Protein AF-A0A957S4N3-F1 (afdb_monomer)

pLDDT: mean 75.0, std 26.58, range [33.31, 98.88]

Nearest PDB structures (foldseek):
  7qxs-assembly1_P  TM=6.307E-01  e=3.947E-03  Homo sapiens
  1j6q-assembly1_A  TM=6.766E-01  e=2.873E-02  Shewanella putrefaciens
  2pqa-assembly2_C  TM=6.926E-01  e=3.881E-02  Homo sapiens
  8b2q-assembly1_I  TM=4.709E-01  e=1.197E+00  Tannerella forsythia

Foldseek 3Di:
DDDDDPPPPPDPPPPDPPDDDDDDDDDDDDDDDDDDDDDDDDDDDDDDDDDDDDDDDDDDDDDDDDDDDDDDDDDDDDDPPPPPLVVQQVVQLVVLVVCQVVQDWFDKGKHKFFFQFFDDWDPPDQTWGWTWTQGPVRQIEIETERCVQKPDDPDDGGFMKIKIATWHYDPNSTYGYQQADDPVPPDDHMWMDGPNDIID

Sequence (200 aa):
MPITPMVRHRSCATICLLCLILLAVGCAPRSSSDAPIATALVTPAPGATATARRITLFDTTPTTVAPTTQPVATATGPNVVGQGEGNDAAVGDAEIRAAFATERSGFMVVVEGVVARRLADDNDGSRHQRFILALPSGHTVLVSHNIDLAPYVPLSEGDVVRLRGQYEWNEQGGVLHWTHHDPQGYHEEGWIEWEGARFE

Solvent-accessible surface area (backbone atoms only — not comparable to full-atom values): 13018 Å² total; per-residue (Å²): 138,88,86,79,83,82,80,78,79,76,73,86,87,74,83,86,84,82,89,78,89,89,88,87,88,83,90,83,85,88,84,88,79,91,81,90,83,78,89,77,84,80,78,84,84,88,86,81,90,76,78,85,74,85,76,79,84,77,86,75,82,87,80,87,76,80,89,77,90,74,85,84,72,91,77,92,76,86,84,76,69,78,63,59,58,62,49,45,21,55,52,25,48,55,46,50,57,52,24,60,78,66,70,44,57,83,44,77,41,36,36,47,28,31,27,71,37,78,50,77,61,46,72,77,78,80,30,23,46,32,32,34,34,34,31,90,88,69,52,42,30,38,37,44,34,48,48,80,68,15,66,81,75,94,77,55,71,70,39,65,38,36,36,29,22,32,38,38,58,52,99,82,54,21,37,36,30,56,32,23,54,46,97,82,64,86,57,83,66,16,26,37,35,46,95,92,43,78,34,58

Radius of gyration: 27.22 Å; Cα contacts (8 Å, |Δi|>4): 275; chains: 1; bounding box: 89×56×67 Å

Secondary structure (DSSP, 8-state):
-----------STTSSS-SS----------------------PPPP----------------------------------HHHHHHHHHHHHHHHHHHHHHTT---EEEEEEEEEEEE-PPB-SSS-EEEEEEEPTTS-EEEEEEETTTSPPP---TT-EEEEEEEEE--TTS-EEE--S--TT-SS---EEEETTEEE-

Mean predicted aligned error: 17.09 Å

Structure (mmCIF, N/CA/C/O backbone):
data_AF-A0A957S4N3-F1
#
_entry.id   AF-A0A957S4N3-F1
#
loop_
_atom_site.group_PDB
_atom_site.id
_atom_site.type_symbol
_atom_site.label_atom_id
_atom_site.label_alt_id
_atom_site.label_comp_id
_atom_site.label_asym_id
_atom_site.label_entity_id
_atom_site.label_seq_id
_atom_site.pdbx_PDB_ins_code
_atom_site.Cartn_x
_atom_site.Cartn_y
_atom_sit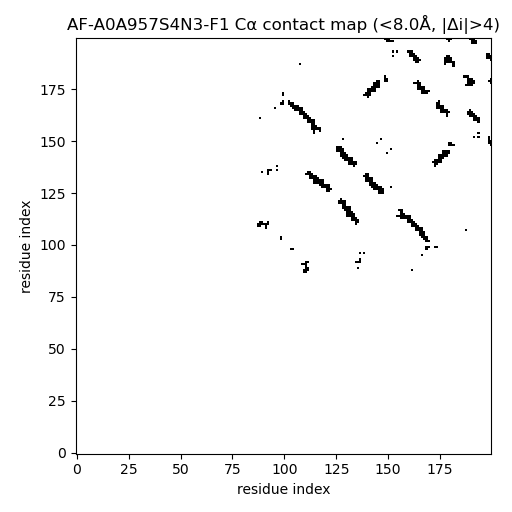e.Cartn_z
_atom_site.occupancy
_atom_site.B_iso_or_equiv
_atom_site.auth_seq_id
_atom_site.auth_comp_id
_atom_site.auth_asym_id
_atom_site.auth_atom_id
_atom_site.pdbx_PDB_model_num
ATOM 1 N N . MET A 1 1 ? 49.836 20.704 -17.737 1.00 48.19 1 MET A N 1
ATOM 2 C CA . MET A 1 1 ? 48.425 21.110 -17.934 1.00 48.19 1 MET A CA 1
ATOM 3 C C . MET A 1 1 ? 47.874 20.234 -19.050 1.00 48.19 1 MET A C 1
ATOM 5 O O . MET A 1 1 ? 48.568 20.129 -20.054 1.00 48.19 1 MET A O 1
ATOM 9 N N . PRO A 1 2 ? 46.776 19.494 -18.826 1.00 49.91 2 PRO A N 1
ATOM 10 C CA . PRO A 1 2 ? 45.448 20.101 -18.773 1.00 49.91 2 PRO A CA 1
ATOM 11 C C . PRO A 1 2 ? 44.621 19.699 -17.541 1.00 49.91 2 PRO A C 1
ATOM 13 O O . PRO A 1 2 ? 44.820 18.657 -16.927 1.00 49.91 2 PRO A O 1
ATOM 16 N N . ILE A 1 3 ? 43.712 20.601 -17.193 1.00 46.12 3 ILE A N 1
ATOM 17 C CA . ILE A 1 3 ? 42.712 20.526 -16.128 1.00 46.12 3 ILE A CA 1
ATOM 18 C C . ILE A 1 3 ? 41.414 20.010 -16.747 1.00 46.12 3 ILE A C 1
ATOM 20 O O . ILE A 1 3 ? 40.819 20.682 -17.587 1.00 46.12 3 ILE A O 1
ATOM 24 N N . THR A 1 4 ? 40.988 18.814 -16.352 1.00 51.62 4 THR A N 1
ATOM 25 C CA . THR A 1 4 ? 39.683 18.254 -16.723 1.00 51.62 4 THR A CA 1
ATOM 26 C C . THR A 1 4 ? 38.595 18.922 -15.874 1.00 51.62 4 THR A C 1
ATOM 28 O O . THR A 1 4 ? 38.755 18.992 -14.652 1.00 51.62 4 THR A O 1
ATOM 31 N N . PRO A 1 5 ? 37.490 19.424 -16.453 1.00 48.12 5 PRO A N 1
ATOM 32 C CA . PRO A 1 5 ? 36.425 20.025 -15.663 1.00 48.12 5 PRO A CA 1
ATOM 33 C C . PRO A 1 5 ? 35.629 18.942 -14.924 1.00 48.12 5 PRO A C 1
ATOM 35 O O . PRO A 1 5 ? 35.058 18.038 -15.531 1.00 48.12 5 PRO A O 1
ATOM 38 N N . MET A 1 6 ? 35.565 19.061 -13.596 1.00 40.88 6 MET A N 1
ATOM 39 C CA . MET A 1 6 ? 34.586 18.361 -12.767 1.00 40.88 6 MET A CA 1
ATOM 40 C C . MET A 1 6 ? 33.177 18.818 -13.160 1.00 40.88 6 MET A C 1
ATOM 42 O O . MET A 1 6 ? 32.769 19.944 -12.862 1.00 40.88 6 MET A O 1
ATOM 46 N N . VAL A 1 7 ? 32.409 17.927 -13.783 1.00 43.81 7 VAL A N 1
ATOM 47 C CA . VAL A 1 7 ? 30.957 18.073 -13.900 1.00 43.81 7 VAL A CA 1
ATOM 48 C C . VAL A 1 7 ? 30.366 17.835 -12.514 1.00 43.81 7 VAL A C 1
ATOM 50 O O . VAL A 1 7 ? 30.206 16.699 -12.071 1.00 43.81 7 VAL A O 1
ATOM 53 N N . ARG A 1 8 ? 30.061 18.926 -11.806 1.00 45.84 8 ARG A N 1
ATOM 54 C CA . ARG A 1 8 ? 29.256 18.890 -10.582 1.00 45.84 8 ARG A CA 1
ATOM 55 C C . ARG A 1 8 ? 27.867 18.365 -10.940 1.00 45.84 8 ARG A C 1
ATOM 57 O O . ARG A 1 8 ? 27.047 19.114 -11.466 1.00 45.84 8 ARG A O 1
ATOM 64 N N . HIS A 1 9 ? 27.615 17.090 -10.657 1.00 41.69 9 HIS A N 1
ATOM 65 C CA . HIS A 1 9 ? 26.263 16.551 -10.635 1.00 41.69 9 HIS A CA 1
ATOM 66 C C . HIS A 1 9 ? 25.527 17.234 -9.486 1.00 41.69 9 HIS A C 1
ATOM 68 O O . HIS A 1 9 ? 25.863 17.074 -8.313 1.00 41.69 9 HIS A O 1
ATOM 74 N N . ARG A 1 10 ? 24.589 18.103 -9.856 1.00 43.12 10 ARG A N 1
ATOM 75 C CA . ARG A 1 10 ? 23.660 18.726 -8.925 1.00 43.12 10 ARG A CA 1
ATOM 76 C C . ARG A 1 10 ? 22.723 17.628 -8.424 1.00 43.12 10 ARG A C 1
ATOM 78 O O . ARG A 1 10 ? 22.036 17.012 -9.224 1.00 43.12 10 ARG A O 1
ATOM 85 N N . SER A 1 11 ? 22.786 17.392 -7.118 1.00 39.25 11 SER A N 1
ATOM 86 C CA . SER A 1 11 ? 21.749 16.879 -6.220 1.00 39.25 11 SER A CA 1
ATOM 87 C C . SER A 1 11 ? 20.585 16.111 -6.864 1.00 39.25 11 SER A C 1
ATOM 89 O O . SER A 1 11 ? 19.658 16.717 -7.386 1.00 39.25 11 SER A O 1
ATOM 91 N N . CYS A 1 12 ? 20.568 14.785 -6.698 1.00 39.25 12 CYS A N 1
ATOM 92 C CA . CYS A 1 12 ? 19.425 13.912 -7.017 1.00 39.25 12 CYS A CA 1
ATOM 93 C C . CYS A 1 12 ? 18.279 13.991 -5.978 1.00 39.25 12 CYS A C 1
ATOM 95 O O . CYS A 1 12 ? 17.348 13.198 -6.003 1.00 39.25 12 CYS A O 1
ATOM 97 N N . ALA A 1 13 ? 18.322 14.953 -5.053 1.00 38.62 13 ALA A N 1
ATOM 98 C CA . ALA A 1 13 ? 17.379 15.082 -3.939 1.00 38.62 13 ALA A CA 1
ATOM 99 C C . ALA A 1 13 ? 16.128 15.920 -4.287 1.00 38.62 13 ALA A C 1
ATOM 101 O O . ALA A 1 13 ? 15.648 16.694 -3.464 1.00 38.62 13 ALA A O 1
ATOM 102 N N . THR A 1 14 ? 15.624 15.856 -5.524 1.00 39.09 14 THR A N 1
ATOM 103 C CA . THR A 1 14 ? 14.435 16.645 -5.933 1.00 39.09 14 THR A CA 1
ATOM 104 C C . THR A 1 14 ? 13.456 15.872 -6.824 1.00 39.09 14 THR A C 1
ATOM 106 O O . THR A 1 14 ? 12.514 16.449 -7.351 1.00 39.09 14 THR A O 1
ATOM 109 N N . ILE A 1 15 ? 13.610 14.553 -6.957 1.00 43.28 15 ILE A N 1
ATOM 110 C CA . ILE A 1 15 ? 12.682 13.704 -7.718 1.00 43.28 15 ILE A CA 1
ATOM 111 C C . ILE A 1 15 ? 11.977 12.761 -6.738 1.00 43.28 15 ILE A C 1
ATOM 113 O O . ILE A 1 15 ? 12.313 11.591 -6.684 1.00 43.28 15 ILE A O 1
ATOM 117 N N . CYS A 1 16 ? 11.085 13.291 -5.892 1.00 42.69 16 CYS A N 1
ATOM 118 C CA . CYS A 1 16 ? 9.983 12.512 -5.284 1.00 42.69 16 CYS A CA 1
ATOM 119 C C . CYS A 1 16 ? 8.994 13.342 -4.436 1.00 42.69 16 CYS A C 1
ATOM 121 O O . CYS A 1 16 ? 8.269 12.788 -3.620 1.00 42.69 16 CYS A O 1
ATOM 123 N N . LEU A 1 17 ? 8.945 14.674 -4.584 1.00 36.78 17 LEU A N 1
ATOM 124 C CA . LEU A 1 17 ? 8.029 15.514 -3.793 1.00 36.78 17 LEU A CA 1
ATOM 125 C C . LEU A 1 17 ? 7.292 16.564 -4.638 1.00 36.78 17 LEU A C 1
ATOM 127 O O . LEU A 1 17 ? 7.075 17.691 -4.205 1.00 36.78 17 LEU A O 1
ATOM 131 N N . LEU A 1 18 ? 6.925 16.213 -5.871 1.00 38.97 18 LEU A N 1
ATOM 132 C CA . LEU A 1 18 ? 6.138 17.085 -6.748 1.00 38.97 18 LEU A CA 1
ATOM 133 C C . LEU A 1 18 ? 5.045 16.292 -7.471 1.00 38.97 18 LEU A C 1
ATOM 135 O O . LEU A 1 18 ? 5.055 16.131 -8.685 1.00 38.97 18 LEU A O 1
ATOM 139 N N . CYS A 1 19 ? 4.082 15.806 -6.688 1.00 36.22 19 CYS A N 1
ATOM 140 C CA . CYS A 1 19 ? 2.716 15.573 -7.165 1.00 36.22 19 CYS A CA 1
ATOM 141 C C . CYS A 1 19 ? 1.674 15.705 -6.038 1.00 36.22 19 CYS A C 1
ATOM 143 O O . CYS A 1 19 ? 0.709 14.955 -5.956 1.00 36.22 19 CYS A O 1
ATOM 145 N N . LEU A 1 20 ? 1.854 16.698 -5.166 1.00 44.91 20 LEU A N 1
ATOM 146 C CA . LEU A 1 20 ? 0.756 17.271 -4.393 1.00 44.91 20 LEU A CA 1
ATOM 147 C C . LEU A 1 20 ? 0.671 18.759 -4.745 1.00 44.91 20 LEU A C 1
ATOM 149 O O . LEU A 1 20 ? 1.693 19.439 -4.770 1.00 44.91 20 LEU A O 1
ATOM 153 N N . ILE A 1 21 ? -0.560 19.243 -4.952 1.00 42.66 21 ILE A N 1
ATOM 154 C CA . ILE A 1 21 ? -0.987 20.623 -5.260 1.00 42.66 21 ILE A CA 1
ATOM 155 C C . ILE A 1 21 ? -1.156 20.918 -6.765 1.00 42.66 21 ILE A C 1
ATOM 157 O O . ILE A 1 21 ? -0.236 21.396 -7.416 1.00 42.66 21 ILE A O 1
ATOM 161 N N . LEU A 1 22 ? -2.384 20.737 -7.282 1.00 33.69 22 LEU A N 1
ATOM 162 C CA . LEU A 1 22 ? -3.118 21.783 -8.022 1.00 33.69 22 LEU A CA 1
ATOM 163 C C . LEU A 1 22 ? -4.587 21.370 -8.275 1.00 33.69 22 LEU A C 1
ATOM 165 O O . LEU A 1 22 ? -4.920 20.856 -9.334 1.00 33.69 22 LEU A O 1
ATOM 169 N N . LEU A 1 23 ? -5.496 21.648 -7.336 1.00 36.41 23 LEU A N 1
ATOM 170 C CA . LEU A 1 23 ? -6.923 21.826 -7.649 1.00 36.41 23 LEU A CA 1
ATOM 171 C C . LEU A 1 23 ? -7.537 22.868 -6.706 1.00 36.41 23 LEU A C 1
ATOM 173 O O . LEU A 1 23 ? -8.117 22.537 -5.680 1.00 36.41 23 LEU A O 1
ATOM 177 N N . ALA A 1 24 ? -7.426 24.142 -7.079 1.00 39.12 24 ALA A N 1
ATOM 178 C CA . ALA A 1 24 ? -8.385 25.172 -6.690 1.00 39.12 24 ALA A CA 1
ATOM 179 C C . ALA A 1 24 ? -8.258 26.376 -7.632 1.00 39.12 24 ALA A C 1
ATOM 181 O O . ALA A 1 24 ? -7.221 27.030 -7.663 1.00 39.12 24 ALA A O 1
ATOM 182 N N . VAL A 1 25 ? -9.318 26.647 -8.399 1.00 37.31 25 VAL A N 1
ATOM 183 C CA . VAL A 1 25 ? -10.019 27.943 -8.541 1.00 37.31 25 VAL A CA 1
ATOM 184 C C . VAL A 1 25 ? -10.899 27.855 -9.792 1.00 37.31 25 VAL A C 1
ATOM 186 O O . VAL A 1 25 ? -10.419 27.758 -10.916 1.00 37.31 25 VAL A O 1
ATOM 189 N N . GLY A 1 26 ? -12.212 27.913 -9.577 1.00 35.03 26 GLY A N 1
ATOM 190 C CA . GLY A 1 26 ? -13.222 27.940 -10.630 1.00 35.03 26 GLY A CA 1
ATOM 191 C C . 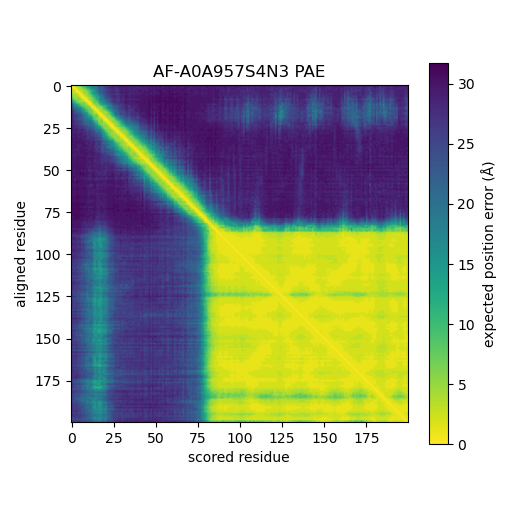GLY A 1 26 ? -14.611 28.171 -10.044 1.00 35.03 26 GLY A C 1
ATOM 192 O O . GLY A 1 26 ? -15.445 27.277 -10.041 1.00 35.03 26 GLY A O 1
ATOM 193 N N . CYS A 1 27 ? -14.823 29.359 -9.480 1.00 33.31 27 CYS A N 1
ATOM 194 C CA . CYS A 1 27 ? -16.106 29.838 -8.962 1.00 33.31 27 CYS A CA 1
ATOM 195 C C . CYS A 1 27 ? -17.070 30.181 -10.115 1.00 33.31 27 CYS A C 1
ATOM 197 O O . CYS A 1 27 ? -16.692 30.982 -10.967 1.00 33.31 27 CYS A O 1
ATOM 199 N N . ALA A 1 28 ? -18.316 29.684 -10.092 1.00 38.06 28 ALA A N 1
ATOM 200 C CA . ALA A 1 28 ? -19.503 30.347 -10.668 1.00 38.06 28 ALA A CA 1
ATOM 201 C C . ALA A 1 28 ? -20.828 29.680 -10.196 1.00 38.06 28 ALA A C 1
ATOM 203 O O . ALA A 1 28 ? -20.798 28.523 -9.783 1.00 38.06 28 ALA A O 1
ATOM 204 N N . PRO A 1 29 ? -21.981 30.394 -10.194 1.00 48.16 29 PRO A N 1
ATOM 205 C CA . PRO A 1 29 ? -23.003 30.248 -9.148 1.00 48.16 29 PRO A CA 1
ATOM 206 C C . PRO A 1 29 ? -24.375 29.664 -9.565 1.00 48.16 29 PRO A C 1
ATOM 208 O O . PRO A 1 29 ? -24.760 29.705 -10.725 1.00 48.16 29 PRO A O 1
ATOM 211 N N . ARG A 1 30 ? -25.128 29.266 -8.518 1.00 42.53 30 ARG A N 1
ATOM 212 C CA . ARG A 1 30 ? -26.600 29.146 -8.333 1.00 42.53 30 ARG A CA 1
ATOM 213 C C . ARG A 1 30 ? -27.446 28.378 -9.366 1.00 42.53 30 ARG A C 1
ATOM 215 O O . ARG A 1 30 ? -27.674 28.845 -10.472 1.00 42.53 30 ARG A O 1
ATOM 222 N N . SER A 1 31 ? -28.175 27.376 -8.864 1.00 39.78 31 SER A N 1
ATOM 223 C CA . SER A 1 31 ? -29.603 27.224 -9.175 1.00 39.78 31 SER A CA 1
ATOM 224 C C . SER A 1 31 ? -30.368 26.711 -7.953 1.00 39.78 31 SER A C 1
ATOM 226 O O . SER A 1 31 ? -29.992 25.729 -7.320 1.00 39.78 31 SER A O 1
ATOM 228 N N . SER A 1 32 ? -31.402 27.463 -7.602 1.00 46.78 32 SER A N 1
ATOM 229 C CA . SER A 1 32 ? -32.382 27.260 -6.542 1.00 46.78 32 SER A CA 1
ATOM 230 C C . SER A 1 32 ? -33.368 26.148 -6.884 1.00 46.78 32 SER A C 1
ATOM 232 O O . SER A 1 32 ? -33.889 26.125 -7.997 1.00 46.78 32 SER A O 1
ATOM 234 N N . SER A 1 33 ? -33.724 25.319 -5.905 1.00 51.56 33 SER A N 1
ATOM 235 C CA . SER A 1 33 ? -35.048 24.694 -5.821 1.00 51.56 33 SER A CA 1
ATOM 236 C C . SER A 1 33 ? -35.334 24.313 -4.371 1.00 51.56 33 SER A C 1
ATOM 238 O O . SER A 1 33 ? -34.687 23.439 -3.800 1.00 51.56 33 SER A O 1
ATOM 240 N N . ASP A 1 34 ? -36.288 25.036 -3.794 1.00 41.81 34 ASP A N 1
ATOM 241 C CA . ASP A 1 34 ? -36.983 24.724 -2.553 1.00 41.81 34 ASP A CA 1
ATOM 242 C C . ASP A 1 34 ? -37.686 23.361 -2.629 1.00 41.81 34 ASP A C 1
ATOM 244 O O . ASP A 1 34 ? -38.370 23.078 -3.612 1.00 41.81 34 ASP A O 1
ATOM 248 N N . ALA A 1 35 ? -37.598 22.569 -1.557 1.00 45.88 35 ALA A N 1
ATOM 249 C CA . ALA A 1 35 ? -38.764 22.013 -0.856 1.00 45.88 35 ALA A CA 1
ATOM 250 C C . ALA A 1 35 ? -38.321 21.229 0.402 1.00 45.88 35 ALA A C 1
ATOM 252 O O . ALA A 1 35 ? -37.405 20.407 0.323 1.00 45.88 35 ALA A O 1
ATOM 253 N N . PRO A 1 36 ? -38.966 21.443 1.564 1.00 46.22 36 PRO A N 1
ATOM 254 C CA . PRO A 1 36 ? -38.633 20.763 2.812 1.00 46.22 36 PRO A CA 1
ATOM 255 C C . PRO A 1 36 ? -39.319 19.394 2.899 1.00 46.22 36 PRO A C 1
ATOM 257 O O . PRO A 1 36 ? -40.524 19.284 2.672 1.00 46.22 36 PRO A O 1
ATOM 260 N N . ILE A 1 37 ? -38.582 18.357 3.304 1.00 46.91 37 ILE A N 1
ATOM 261 C CA . ILE A 1 37 ? -39.165 17.050 3.630 1.00 46.91 37 ILE A CA 1
ATOM 262 C C . ILE A 1 37 ? -38.924 16.750 5.112 1.00 46.91 37 ILE A C 1
ATOM 264 O O . ILE A 1 37 ? -37.826 16.412 5.537 1.00 46.91 37 ILE A O 1
ATOM 268 N N . ALA A 1 38 ? -40.002 16.956 5.867 1.00 43.62 38 ALA A N 1
ATOM 269 C CA . ALA A 1 38 ? -40.432 16.277 7.086 1.00 43.62 38 ALA A CA 1
ATOM 270 C C . ALA A 1 38 ? -39.364 15.712 8.046 1.00 43.62 38 ALA A C 1
ATOM 272 O O . ALA A 1 38 ? -38.872 14.594 7.906 1.00 43.62 38 ALA A O 1
ATOM 273 N N . THR A 1 39 ? -39.180 16.440 9.148 1.00 42.22 39 THR A N 1
ATOM 274 C CA . THR A 1 39 ? -38.755 15.921 10.451 1.00 42.22 39 THR A CA 1
ATOM 275 C C . THR A 1 39 ? -39.713 14.821 10.918 1.00 42.22 39 THR A C 1
ATOM 277 O O . THR A 1 39 ? -40.819 15.107 11.377 1.00 42.22 39 THR A O 1
ATOM 280 N N . ALA A 1 40 ? -39.292 13.560 10.834 1.00 44.94 40 ALA A N 1
ATOM 281 C CA . ALA A 1 40 ? -39.948 12.458 11.527 1.00 44.94 40 ALA A CA 1
ATOM 282 C C . ALA A 1 40 ? -39.302 12.283 12.908 1.00 44.94 40 ALA A C 1
ATOM 284 O O . ALA A 1 40 ? -38.193 11.769 13.047 1.00 44.94 40 ALA A O 1
ATOM 285 N N . LEU A 1 41 ? -40.013 12.744 13.937 1.00 42.56 41 LEU A N 1
ATOM 286 C CA . LEU A 1 41 ? -39.735 12.448 15.337 1.00 42.56 41 LEU A CA 1
ATOM 287 C C . LEU A 1 41 ? -40.007 10.958 15.580 1.00 42.56 41 LEU A C 1
ATOM 289 O O . LEU A 1 41 ? -41.158 10.548 15.716 1.00 42.56 41 LEU A O 1
ATOM 293 N N . VAL A 1 42 ? -38.957 10.142 15.652 1.00 43.56 42 VAL A N 1
ATOM 294 C CA . VAL A 1 42 ? -39.056 8.800 16.236 1.00 43.56 42 VAL A CA 1
ATOM 295 C C . VAL A 1 42 ? -39.025 8.960 17.752 1.00 43.56 42 VAL A C 1
ATOM 297 O O . VAL A 1 42 ? -38.010 9.318 18.344 1.00 43.56 42 VAL A O 1
ATOM 300 N N . THR A 1 43 ? -40.175 8.737 18.377 1.00 49.56 43 THR A N 1
ATOM 301 C CA . THR A 1 43 ? -40.320 8.643 19.830 1.00 49.56 43 THR A CA 1
ATOM 302 C C . THR A 1 43 ? -39.764 7.290 20.294 1.00 49.56 43 THR A C 1
ATOM 304 O O . THR A 1 43 ? -40.196 6.265 19.764 1.00 49.56 43 THR A O 1
ATOM 307 N N . PRO A 1 44 ? -38.838 7.223 21.267 1.00 47.31 44 PRO A N 1
ATOM 308 C CA . PRO A 1 44 ? -38.458 5.950 21.866 1.00 47.31 44 PRO A CA 1
ATOM 309 C C . PRO A 1 44 ? -39.551 5.458 22.828 1.00 47.31 44 PRO A C 1
ATOM 311 O O . PRO A 1 44 ? -40.043 6.205 23.675 1.00 47.31 44 PRO A O 1
ATOM 314 N N . ALA A 1 45 ? -39.929 4.186 22.687 1.00 50.31 45 ALA A N 1
ATOM 315 C CA . ALA A 1 45 ? -40.850 3.492 23.583 1.00 50.31 45 ALA A CA 1
ATOM 316 C C . ALA A 1 45 ? -40.242 3.311 24.994 1.00 50.31 45 ALA A C 1
ATOM 318 O O . ALA A 1 45 ? -39.041 3.051 25.108 1.00 50.31 45 ALA A O 1
ATOM 319 N N . PRO A 1 46 ? -41.041 3.404 26.075 1.00 52.28 46 PRO A N 1
ATOM 320 C CA . PRO A 1 46 ? -40.567 3.169 27.432 1.00 52.28 46 PRO A CA 1
ATOM 321 C C . PRO A 1 46 ? -40.676 1.687 27.821 1.00 52.28 46 PR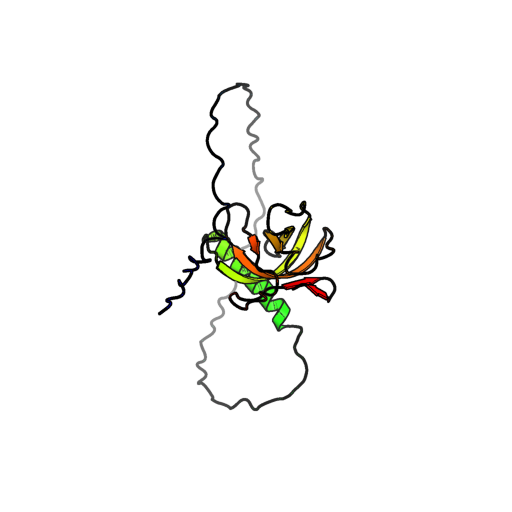O A C 1
ATOM 323 O O . PRO A 1 46 ? -41.715 1.061 27.626 1.00 52.28 46 PRO A O 1
ATOM 326 N N . GLY A 1 47 ? -39.637 1.165 28.479 1.00 42.25 47 GLY A N 1
ATOM 327 C CA . GLY A 1 47 ? -39.771 0.013 29.374 1.00 42.25 47 GLY A CA 1
ATOM 328 C C . GLY A 1 47 ? -38.946 -1.218 29.014 1.00 42.25 47 GLY A C 1
ATOM 329 O O . GLY A 1 47 ? -39.422 -2.122 28.341 1.00 42.25 47 GLY A O 1
ATOM 330 N N . ALA A 1 48 ? -37.754 -1.313 29.601 1.00 42.09 48 ALA A N 1
ATOM 331 C CA . ALA A 1 48 ? -37.222 -2.585 30.082 1.00 42.09 48 ALA A CA 1
ATOM 332 C C . ALA A 1 48 ? -36.276 -2.310 31.256 1.00 42.09 48 ALA A C 1
ATOM 334 O O . ALA A 1 48 ? -35.135 -1.880 31.102 1.00 42.09 48 ALA A O 1
ATOM 335 N N . THR A 1 49 ? -36.810 -2.518 32.452 1.00 43.09 49 THR A N 1
ATOM 336 C CA . THR A 1 49 ? -36.120 -2.474 33.736 1.00 43.09 49 THR A CA 1
ATOM 337 C C . THR A 1 49 ? -35.040 -3.556 33.776 1.00 43.09 49 THR A C 1
ATOM 339 O O . THR A 1 49 ? -35.346 -4.727 33.985 1.00 43.09 49 THR A O 1
ATOM 342 N N . ALA A 1 50 ? -33.773 -3.182 33.596 1.00 41.62 50 ALA A N 1
ATOM 343 C CA . ALA A 1 50 ? -32.646 -4.063 33.881 1.00 41.62 50 ALA A CA 1
ATOM 344 C C . ALA A 1 50 ? -32.157 -3.799 35.310 1.00 41.62 50 ALA A C 1
ATOM 346 O O . ALA A 1 50 ? -31.545 -2.779 35.620 1.00 41.62 50 ALA A O 1
ATOM 347 N N . THR A 1 51 ? -32.494 -4.736 36.191 1.00 43.16 51 THR A N 1
ATOM 348 C CA . THR A 1 51 ? -32.044 -4.848 37.576 1.00 43.16 51 THR A CA 1
ATOM 349 C C . THR A 1 51 ? -30.539 -4.615 37.712 1.00 43.16 51 THR A C 1
ATOM 351 O O . THR A 1 51 ? -29.729 -5.386 37.199 1.00 43.16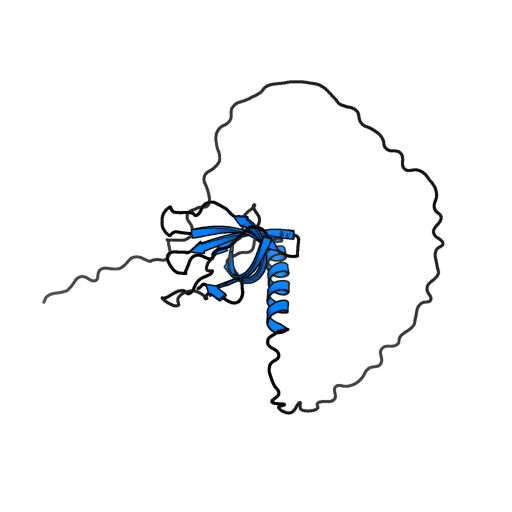 51 THR A O 1
ATOM 354 N N . ALA A 1 52 ? -30.174 -3.594 38.487 1.00 42.78 52 ALA A N 1
ATOM 355 C CA . ALA A 1 52 ? -28.824 -3.403 38.993 1.00 42.78 52 ALA A CA 1
ATOM 356 C C . ALA A 1 52 ? -28.427 -4.614 39.851 1.00 42.78 52 ALA A C 1
ATOM 358 O O . ALA A 1 52 ? -28.885 -4.777 40.985 1.00 42.78 52 ALA A O 1
ATOM 359 N N . ARG A 1 53 ? -27.582 -5.493 39.306 1.00 51.66 53 ARG A N 1
ATOM 360 C CA . ARG A 1 53 ? -26.917 -6.532 40.089 1.00 51.66 53 ARG A CA 1
ATOM 361 C C . ARG A 1 53 ? -25.658 -5.946 40.711 1.00 51.66 53 ARG A C 1
ATOM 363 O O . ARG A 1 53 ? -24.684 -5.632 40.039 1.00 51.66 53 ARG A O 1
ATOM 370 N N . ARG A 1 54 ? -25.736 -5.812 42.031 1.00 48.19 54 ARG A N 1
ATOM 371 C CA . ARG A 1 54 ? -24.658 -5.533 42.976 1.00 48.19 54 ARG A CA 1
ATOM 372 C C . ARG A 1 54 ? -23.577 -6.609 42.827 1.00 48.19 54 ARG A C 1
ATOM 374 O O . ARG A 1 54 ? -23.712 -7.691 43.389 1.00 48.19 54 ARG A O 1
ATOM 381 N N . ILE A 1 55 ? -22.544 -6.332 42.036 1.00 46.53 55 ILE A N 1
ATOM 382 C CA . ILE A 1 55 ? -21.335 -7.157 41.997 1.00 46.53 55 ILE A CA 1
ATOM 383 C C . ILE A 1 55 ? -20.490 -6.749 43.201 1.00 46.53 55 ILE A C 1
ATOM 385 O O . ILE A 1 55 ? -20.163 -5.580 43.398 1.00 46.53 55 ILE A O 1
ATOM 389 N N . THR A 1 56 ? -20.229 -7.728 44.054 1.00 44.25 56 THR A N 1
ATOM 390 C CA . THR A 1 56 ? -19.342 -7.655 45.207 1.00 44.25 56 THR A CA 1
ATOM 391 C C . THR A 1 56 ? -17.945 -7.214 44.778 1.00 44.25 56 THR A C 1
ATOM 393 O O . THR A 1 56 ? -17.338 -7.831 43.905 1.00 44.25 56 THR A O 1
ATOM 396 N N . LEU A 1 57 ? -17.453 -6.154 45.420 1.00 44.88 57 LEU A N 1
ATOM 397 C CA . LEU A 1 57 ? -16.048 -5.762 45.442 1.00 44.88 57 LEU A CA 1
ATOM 398 C C . LEU A 1 57 ? -15.219 -6.960 45.919 1.00 44.88 57 LEU A C 1
ATOM 400 O O . LEU A 1 57 ? -15.349 -7.374 47.071 1.00 44.88 57 LEU A O 1
ATOM 404 N N . PHE A 1 58 ? -14.403 -7.526 45.034 1.00 45.81 58 PHE A N 1
ATOM 405 C CA . PHE A 1 58 ? -13.320 -8.409 45.439 1.00 45.81 58 PHE A CA 1
ATOM 406 C C . PHE A 1 58 ? -12.138 -7.534 45.843 1.00 45.81 58 PHE A C 1
ATOM 408 O O . PHE A 1 58 ? -11.542 -6.843 45.021 1.00 45.81 58 PHE A O 1
ATOM 415 N N . ASP A 1 59 ? -11.865 -7.550 47.141 1.00 43.50 59 ASP A N 1
ATOM 416 C CA . ASP A 1 59 ? -10.613 -7.111 47.733 1.00 43.50 59 ASP A CA 1
ATOM 417 C C . ASP A 1 59 ? -9.523 -8.107 47.313 1.00 43.50 59 ASP A C 1
ATOM 419 O O . ASP A 1 59 ? -9.548 -9.275 47.705 1.00 43.50 59 ASP A O 1
ATOM 423 N N . THR A 1 60 ? -8.600 -7.672 46.458 1.00 42.62 60 THR A N 1
ATOM 424 C CA . THR A 1 60 ? -7.347 -8.389 46.213 1.00 42.62 60 THR A CA 1
ATOM 425 C C . THR A 1 60 ? -6.205 -7.476 46.609 1.00 42.62 60 THR A C 1
ATOM 427 O O . THR A 1 60 ? -5.852 -6.531 45.903 1.00 42.62 60 THR A O 1
ATOM 430 N N . THR A 1 61 ? -5.644 -7.782 47.768 1.00 47.69 61 THR A N 1
ATOM 431 C CA . THR A 1 61 ? -4.388 -7.248 48.273 1.00 47.69 61 THR A CA 1
ATOM 432 C C . THR A 1 61 ? -3.248 -7.489 47.271 1.00 47.69 61 THR A C 1
ATOM 434 O O . THR A 1 61 ? -3.156 -8.569 46.678 1.00 47.69 61 THR A O 1
ATOM 437 N N . PRO A 1 62 ? -2.334 -6.523 47.070 1.00 43.12 62 PRO A N 1
ATOM 438 C CA . PRO A 1 62 ? -1.150 -6.745 46.256 1.00 43.12 62 PRO A CA 1
ATOM 439 C C . PRO A 1 62 ? -0.146 -7.584 47.054 1.00 43.12 62 PRO A C 1
ATOM 441 O O . PRO A 1 62 ? 0.445 -7.119 48.027 1.00 43.12 62 PRO A O 1
ATOM 444 N N . THR A 1 63 ? 0.059 -8.837 46.647 1.00 40.78 63 THR A N 1
ATOM 445 C CA . THR A 1 63 ? 1.206 -9.621 47.120 1.00 40.78 63 THR A CA 1
ATOM 446 C C . THR A 1 63 ? 2.445 -9.194 46.346 1.00 40.78 63 THR A C 1
ATOM 448 O O . THR A 1 63 ? 2.613 -9.510 45.171 1.00 40.78 63 THR A O 1
ATOM 451 N N . THR A 1 64 ? 3.318 -8.466 47.034 1.00 36.16 64 THR A N 1
ATOM 452 C CA . THR A 1 64 ? 4.699 -8.204 46.634 1.00 36.16 64 THR A CA 1
ATOM 453 C C . THR A 1 64 ? 5.457 -9.529 46.533 1.00 36.16 64 THR A C 1
ATOM 455 O O . THR A 1 64 ? 5.742 -10.156 47.552 1.00 36.16 64 THR A O 1
ATOM 458 N N . VAL A 1 65 ? 5.810 -9.947 45.317 1.00 45.62 65 VAL A N 1
ATOM 459 C CA . VAL A 1 65 ? 6.796 -11.012 45.081 1.00 45.62 65 VAL A CA 1
ATOM 460 C C . VAL A 1 65 ? 8.068 -10.361 44.544 1.00 45.62 65 VAL A C 1
ATOM 462 O O . VAL A 1 65 ? 8.047 -9.652 43.541 1.00 45.62 65 VAL A O 1
ATOM 465 N N . ALA A 1 66 ? 9.166 -10.564 45.269 1.00 44.78 66 ALA A N 1
ATOM 466 C CA . ALA A 1 66 ? 10.499 -10.074 44.939 1.00 44.78 66 ALA A CA 1
ATOM 467 C C . ALA A 1 66 ? 11.037 -10.693 43.628 1.00 44.78 66 ALA A C 1
ATOM 469 O O . ALA A 1 66 ? 10.665 -11.820 43.284 1.00 44.78 66 ALA A O 1
ATOM 470 N N . PRO A 1 67 ? 11.943 -10.006 42.907 1.00 43.91 67 PRO A N 1
ATOM 471 C CA . PRO A 1 67 ? 12.492 -10.513 41.659 1.00 43.91 67 PRO A CA 1
ATOM 472 C C . PRO A 1 67 ? 13.489 -11.635 41.956 1.00 43.91 67 PRO A C 1
ATOM 474 O O . PRO A 1 67 ? 14.530 -11.413 42.571 1.00 43.91 67 PRO A O 1
ATOM 477 N N . THR A 1 68 ? 13.17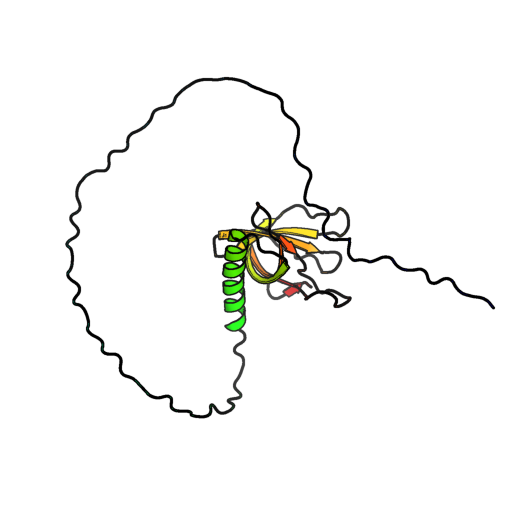5 -12.849 41.509 1.00 37.44 68 THR A N 1
ATOM 478 C CA . THR A 1 68 ? 14.150 -13.941 41.468 1.00 37.44 68 THR A CA 1
ATOM 479 C C . THR A 1 68 ? 14.764 -13.973 40.078 1.00 37.44 68 THR A C 1
ATOM 481 O O . THR A 1 68 ? 14.116 -14.338 39.101 1.00 37.44 68 THR A O 1
ATOM 484 N N . THR A 1 69 ? 16.027 -13.576 39.997 1.00 44.72 69 THR A N 1
ATOM 485 C CA . THR A 1 69 ? 16.903 -13.807 38.853 1.00 44.72 69 THR A CA 1
ATOM 486 C C . THR A 1 69 ? 17.147 -15.309 38.720 1.00 44.72 69 THR A C 1
ATOM 488 O O . THR A 1 69 ? 17.771 -15.917 39.590 1.00 44.72 69 THR A O 1
ATOM 491 N N . GLN A 1 70 ? 16.691 -15.911 37.622 1.00 37.31 70 GLN A N 1
ATOM 492 C CA . GLN A 1 70 ? 17.206 -17.192 37.141 1.00 37.31 70 GLN A CA 1
ATOM 493 C C . GLN A 1 70 ? 17.540 -17.096 35.646 1.00 37.31 70 GLN A C 1
ATOM 495 O O . GLN A 1 70 ? 16.813 -16.438 34.900 1.00 37.31 70 GLN A O 1
ATOM 500 N N . PRO A 1 71 ? 18.660 -17.699 35.209 1.00 47.75 71 PRO A N 1
ATOM 501 C CA . PRO A 1 71 ? 19.164 -17.566 33.852 1.00 47.75 71 PRO A CA 1
ATOM 502 C C . PRO A 1 71 ? 18.357 -18.473 32.921 1.00 47.75 71 PRO A C 1
ATOM 504 O O . PRO A 1 71 ? 18.287 -19.682 33.137 1.00 47.75 71 PRO A O 1
ATOM 507 N N . VAL A 1 72 ? 17.759 -17.910 31.871 1.00 45.81 72 VAL A N 1
ATOM 508 C CA . VAL A 1 72 ? 17.160 -18.729 30.813 1.00 45.81 72 VAL A CA 1
ATOM 509 C C . VAL A 1 72 ? 18.278 -19.222 29.907 1.00 45.81 72 VAL A C 1
ATOM 511 O O . VAL A 1 72 ? 18.935 -18.457 29.204 1.00 45.81 72 VAL A O 1
ATOM 514 N N . ALA A 1 73 ? 18.500 -20.528 29.997 1.00 38.38 73 ALA A N 1
ATOM 515 C CA . ALA A 1 73 ? 19.366 -21.300 29.138 1.00 38.38 73 ALA A CA 1
ATOM 516 C C . ALA A 1 73 ? 18.878 -21.277 27.683 1.00 38.38 73 ALA A C 1
ATOM 518 O O . ALA A 1 73 ? 17.683 -21.318 27.393 1.00 38.38 73 ALA A O 1
ATOM 519 N N . THR A 1 74 ? 19.854 -21.273 26.784 1.00 42.84 74 THR A N 1
ATOM 520 C CA . THR A 1 74 ? 19.739 -21.502 25.348 1.00 42.84 74 THR A CA 1
ATOM 521 C C . THR A 1 74 ? 18.979 -22.801 25.070 1.00 42.84 74 THR A C 1
ATOM 523 O O . THR A 1 74 ? 19.510 -23.891 25.279 1.00 42.84 74 THR A O 1
ATOM 526 N N . ALA A 1 75 ? 17.743 -22.692 24.585 1.00 41.94 75 ALA A N 1
ATOM 527 C CA . ALA A 1 75 ? 16.995 -23.807 24.021 1.00 41.94 75 ALA A CA 1
ATOM 528 C C . ALA A 1 75 ? 16.920 -23.631 22.501 1.00 41.94 75 ALA A C 1
ATOM 530 O O . ALA A 1 75 ? 16.137 -22.842 21.979 1.00 41.94 75 ALA A O 1
ATOM 531 N N . THR A 1 76 ? 17.768 -24.373 21.796 1.00 53.97 76 THR A N 1
ATOM 532 C CA . THR A 1 76 ? 17.682 -24.584 20.351 1.00 53.97 76 THR A CA 1
ATOM 533 C C . THR A 1 76 ? 16.543 -25.575 20.087 1.00 53.97 76 THR A C 1
ATOM 535 O O . THR A 1 76 ? 16.656 -26.749 20.433 1.00 53.97 76 THR A O 1
ATOM 538 N N . GLY A 1 77 ? 15.440 -25.100 19.504 1.00 37.28 77 GLY A N 1
ATOM 539 C CA . GLY A 1 77 ? 14.273 -25.888 19.088 1.00 37.28 77 GLY A CA 1
ATOM 540 C C . GLY A 1 77 ? 13.527 -25.195 17.930 1.00 37.28 77 GLY A C 1
ATOM 541 O O . GLY A 1 77 ? 13.679 -23.987 17.767 1.00 37.28 77 GLY A O 1
ATOM 542 N N . PRO A 1 78 ? 12.801 -25.936 17.072 1.00 53.66 78 PRO A N 1
ATOM 543 C CA . PRO A 1 78 ? 12.594 -25.567 15.670 1.00 53.66 78 PRO A CA 1
ATOM 544 C C . PRO A 1 78 ? 11.385 -24.648 15.408 1.00 53.66 78 PRO A C 1
ATOM 546 O O . PRO A 1 78 ? 10.320 -24.831 15.984 1.00 53.66 78 PRO A O 1
ATOM 549 N N . ASN A 1 79 ? 11.577 -23.728 14.453 1.00 51.56 79 ASN A N 1
ATOM 550 C CA . ASN A 1 79 ? 10.587 -23.066 13.589 1.00 51.56 79 ASN A CA 1
ATOM 551 C C . ASN A 1 79 ? 9.290 -22.536 14.254 1.00 51.56 79 ASN A C 1
ATOM 553 O O . ASN A 1 79 ? 8.241 -23.175 14.209 1.00 51.56 79 ASN A O 1
ATOM 557 N N . VAL A 1 80 ? 9.358 -21.304 14.776 1.00 50.47 80 VAL A N 1
ATOM 558 C CA . VAL A 1 80 ? 8.201 -20.451 15.120 1.00 50.47 80 VAL A CA 1
ATOM 559 C C . VAL A 1 80 ? 8.060 -19.345 14.060 1.00 50.47 80 VAL A C 1
ATOM 561 O O . VAL A 1 80 ? 8.116 -18.165 14.381 1.00 50.47 80 VAL A O 1
ATOM 564 N N . VAL A 1 81 ? 7.958 -19.690 12.773 1.00 53.56 81 VAL A N 1
ATOM 565 C CA . VAL A 1 81 ? 7.826 -18.669 11.705 1.00 53.56 81 VAL A CA 1
ATOM 566 C C . VAL A 1 81 ? 6.401 -18.091 11.624 1.00 53.56 81 VAL A C 1
ATOM 568 O O . VAL A 1 81 ? 6.226 -16.946 11.241 1.00 53.56 81 VAL A O 1
ATOM 571 N N . GLY A 1 82 ? 5.372 -18.794 12.112 1.00 53.19 82 GLY A N 1
ATOM 572 C CA . GLY A 1 82 ? 3.977 -18.370 11.904 1.00 53.19 82 GLY A CA 1
ATOM 573 C C . GLY A 1 82 ? 3.400 -17.313 12.860 1.00 53.19 82 GLY A C 1
ATOM 574 O O . GLY A 1 82 ? 2.319 -16.801 12.592 1.00 53.19 82 GLY A O 1
ATOM 575 N N . GLN A 1 83 ? 4.050 -16.992 13.988 1.00 56.31 83 GLN A N 1
ATOM 576 C CA . GLN A 1 83 ? 3.476 -16.050 14.973 1.00 56.31 83 GLN A CA 1
ATOM 577 C C . GLN A 1 83 ? 4.061 -14.636 14.904 1.00 56.31 83 GLN A C 1
ATOM 579 O O . GLN A 1 83 ? 3.367 -13.689 15.259 1.00 56.31 83 GLN A O 1
ATOM 584 N N . GLY A 1 84 ? 5.307 -14.474 14.451 1.00 62.66 84 GLY A N 1
ATOM 585 C CA . GLY A 1 84 ? 5.922 -13.149 14.309 1.00 62.66 84 GLY A CA 1
ATOM 586 C C . GLY A 1 84 ? 5.278 -12.344 13.182 1.00 62.66 84 GLY A C 1
ATOM 587 O O . GLY A 1 84 ? 4.879 -11.202 13.379 1.00 62.66 84 GLY A O 1
ATOM 588 N N . GLU A 1 85 ? 5.062 -12.988 12.037 1.00 72.88 85 GLU A N 1
ATOM 589 C CA . GLU A 1 85 ? 4.578 -12.318 10.833 1.00 72.88 85 GLU A CA 1
ATOM 590 C C . GLU A 1 85 ? 3.148 -11.778 11.019 1.00 72.88 85 GLU A C 1
ATOM 592 O O . GLU A 1 85 ? 2.889 -10.593 10.802 1.00 72.88 85 GLU A O 1
ATOM 597 N N . GLY A 1 86 ? 2.208 -12.586 11.517 1.00 75.38 86 GLY A N 1
ATOM 598 C CA . GLY A 1 86 ? 0.839 -12.113 11.775 1.00 75.38 86 GLY A CA 1
ATOM 599 C C . GLY A 1 86 ? 0.769 -10.928 12.753 1.00 75.38 86 GLY A C 1
ATOM 600 O O . GLY A 1 86 ? -0.053 -10.028 12.580 1.00 75.38 86 GLY A O 1
ATOM 601 N N . ASN A 1 87 ? 1.671 -10.881 13.739 1.00 89.50 87 ASN A N 1
ATOM 602 C CA . ASN A 1 87 ? 1.732 -9.782 14.704 1.00 89.50 87 ASN A CA 1
ATOM 603 C C . ASN A 1 87 ? 2.229 -8.479 14.066 1.00 89.50 87 ASN A C 1
ATOM 605 O O . ASN A 1 87 ? 1.652 -7.427 14.338 1.00 89.50 87 ASN A O 1
ATOM 609 N N . ASP A 1 88 ? 3.233 -8.538 13.189 1.00 93.94 88 ASP A N 1
ATOM 610 C CA . ASP A 1 88 ? 3.782 -7.341 12.539 1.00 93.94 88 ASP A CA 1
ATOM 611 C C . ASP A 1 88 ? 2.732 -6.615 11.685 1.00 93.94 88 ASP A C 1
ATOM 613 O O . ASP A 1 88 ? 2.631 -5.392 11.738 1.00 93.94 88 ASP A O 1
ATOM 617 N N . ALA A 1 89 ? 1.893 -7.361 10.956 1.00 95.62 89 ALA A N 1
ATOM 618 C CA . ALA A 1 89 ? 0.827 -6.773 10.141 1.00 95.62 89 ALA A CA 1
ATOM 619 C C . ALA A 1 89 ? -0.270 -6.106 10.986 1.00 95.62 89 ALA A C 1
ATOM 621 O O . ALA A 1 89 ? -0.752 -5.029 10.634 1.00 95.62 89 ALA A O 1
ATOM 622 N N . ALA A 1 90 ? -0.645 -6.711 12.117 1.00 96.69 90 ALA A N 1
ATOM 623 C CA . ALA A 1 90 ? -1.615 -6.122 13.040 1.00 96.69 90 ALA A CA 1
ATOM 624 C C . ALA A 1 90 ? -1.072 -4.844 13.707 1.00 96.69 90 ALA A C 1
ATOM 626 O O . ALA A 1 90 ? -1.810 -3.874 13.898 1.00 96.69 90 ALA A O 1
ATOM 627 N N . VAL A 1 91 ? 0.225 -4.826 14.039 1.00 98.19 91 VAL A N 1
ATOM 628 C CA . VAL A 1 91 ? 0.916 -3.626 14.532 1.00 98.19 91 VAL A CA 1
ATOM 629 C C . VAL A 1 91 ? 0.943 -2.544 13.454 1.00 98.19 91 VAL A C 1
ATOM 631 O O . VAL A 1 91 ? 0.615 -1.396 13.754 1.00 98.19 91 VAL A O 1
ATOM 634 N N . GLY A 1 92 ? 1.257 -2.900 12.207 1.00 98.56 92 GLY A N 1
ATOM 635 C CA . GLY A 1 92 ? 1.301 -1.955 11.096 1.00 98.56 92 GLY A CA 1
ATOM 636 C C . GLY A 1 92 ? -0.052 -1.330 10.759 1.00 98.56 92 GLY A C 1
ATOM 637 O O . GLY A 1 92 ? -0.128 -0.122 10.551 1.00 98.56 92 GLY A O 1
ATOM 638 N N . ASP A 1 93 ? -1.141 -2.102 10.792 1.00 98.69 93 ASP A N 1
ATOM 639 C CA . ASP A 1 93 ? -2.502 -1.562 10.653 1.00 98.69 93 ASP A CA 1
ATOM 640 C C . ASP A 1 93 ? -2.806 -0.526 11.754 1.00 98.69 93 ASP A C 1
ATOM 642 O O . ASP A 1 93 ? -3.221 0.609 11.487 1.00 98.69 93 ASP A O 1
ATOM 646 N N . ALA A 1 94 ? -2.514 -0.870 13.013 1.00 98.62 94 ALA A N 1
ATOM 647 C CA . ALA A 1 94 ? -2.691 0.053 14.128 1.00 98.62 94 ALA A CA 1
ATOM 648 C C . ALA A 1 94 ? -1.825 1.320 13.990 1.00 98.62 94 ALA A C 1
ATOM 650 O O . ALA A 1 94 ? -2.287 2.414 14.337 1.00 98.62 94 ALA A O 1
ATOM 651 N N . GLU A 1 95 ? -0.600 1.186 13.477 1.00 98.69 95 GLU A N 1
ATOM 652 C CA . GLU A 1 95 ? 0.315 2.297 13.234 1.00 98.69 95 GLU A CA 1
ATOM 653 C C . GLU A 1 95 ? -0.177 3.219 12.117 1.00 98.69 95 GLU A C 1
ATOM 655 O O . GLU A 1 95 ? -0.215 4.432 12.333 1.00 98.69 95 GLU A O 1
ATOM 660 N N . ILE A 1 96 ? -0.614 2.677 10.974 1.00 98.75 96 ILE A N 1
ATOM 661 C CA . ILE A 1 96 ? -1.183 3.464 9.871 1.00 98.75 96 ILE A CA 1
ATOM 662 C C . ILE A 1 96 ? -2.412 4.228 10.350 1.00 98.75 96 ILE A C 1
ATOM 664 O O . ILE A 1 96 ? -2.505 5.433 10.132 1.00 98.75 96 ILE A O 1
ATOM 668 N N . ARG A 1 97 ? -3.330 3.579 11.074 1.00 98.50 97 ARG A N 1
ATOM 669 C CA . ARG A 1 97 ? -4.516 4.255 11.619 1.00 98.50 97 ARG A CA 1
ATOM 670 C C . ARG A 1 97 ? -4.135 5.411 12.549 1.00 98.50 97 ARG A C 1
ATOM 672 O O . ARG A 1 97 ? -4.748 6.477 12.505 1.00 98.50 97 ARG A O 1
ATOM 679 N N . ALA A 1 98 ? -3.128 5.212 13.400 1.00 98.62 98 ALA A N 1
ATOM 680 C CA . ALA A 1 98 ? -2.626 6.266 14.276 1.00 98.62 98 ALA A CA 1
ATOM 681 C C . ALA A 1 98 ? -1.935 7.388 13.486 1.00 98.62 98 ALA A C 1
ATOM 683 O O . ALA A 1 98 ? -2.147 8.557 13.790 1.00 98.62 98 ALA A O 1
ATOM 684 N N . ALA A 1 99 ? -1.130 7.046 12.478 1.00 98.75 99 ALA A N 1
ATOM 685 C CA . ALA A 1 99 ? -0.457 7.993 11.597 1.00 98.75 99 ALA A CA 1
ATOM 686 C C . ALA A 1 99 ? -1.444 8.803 10.754 1.00 98.75 99 ALA A C 1
ATOM 688 O O . ALA A 1 99 ? -1.242 9.997 10.581 1.00 98.75 99 ALA A O 1
ATOM 689 N N . PHE A 1 100 ? -2.538 8.196 10.297 1.00 98.75 100 PHE A N 1
ATOM 690 C CA . PHE A 1 100 ? -3.603 8.899 9.595 1.00 98.75 100 PHE A CA 1
ATOM 691 C C . PHE A 1 100 ? -4.272 9.955 10.477 1.00 98.75 100 PHE A C 1
ATOM 693 O O . PHE A 1 100 ? -4.434 11.095 10.052 1.00 98.75 100 PHE A O 1
ATOM 700 N N . ALA A 1 101 ? -4.581 9.602 11.729 1.00 98.44 101 ALA A N 1
ATOM 701 C CA . ALA A 1 101 ? -5.178 10.521 12.696 1.00 98.44 101 ALA A CA 1
ATOM 702 C C . ALA A 1 101 ? -4.246 11.671 13.124 1.00 98.44 101 ALA A C 1
ATOM 704 O O . ALA A 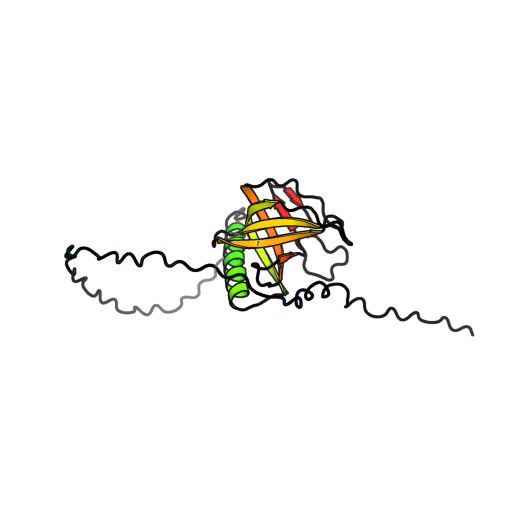1 101 ? -4.726 12.666 13.665 1.00 98.44 101 ALA A O 1
ATOM 705 N N . THR A 1 102 ? -2.932 11.529 12.928 1.00 98.56 102 THR A N 1
ATOM 706 C CA . THR A 1 102 ? -1.923 12.529 13.316 1.00 98.56 102 THR A CA 1
ATOM 707 C C . THR A 1 102 ? -1.083 13.051 12.151 1.00 98.56 102 THR A C 1
ATOM 709 O O . THR A 1 102 ? -0.054 13.679 12.390 1.00 98.56 102 THR A O 1
ATOM 712 N N . GLU A 1 103 ? -1.515 12.799 10.914 1.00 98.56 103 GLU A N 1
ATOM 713 C CA . GLU A 1 103 ? -0.877 13.261 9.672 1.00 98.56 103 GLU A CA 1
ATOM 714 C C . GLU A 1 103 ? 0.624 12.921 9.561 1.00 98.56 103 GLU A C 1
ATOM 716 O O . GLU A 1 103 ? 1.433 13.710 9.076 1.00 98.56 103 GLU A O 1
ATOM 721 N N . ARG A 1 104 ? 1.028 11.736 10.042 1.00 98.69 104 ARG A N 1
ATOM 722 C CA . ARG A 1 104 ? 2.426 11.269 9.984 1.00 98.69 104 ARG A CA 1
ATOM 723 C C . ARG A 1 104 ? 2.713 10.476 8.711 1.00 98.69 104 ARG A C 1
ATOM 725 O O . ARG A 1 104 ? 1.883 9.681 8.284 1.00 98.69 104 ARG A O 1
ATOM 732 N N . SER A 1 105 ? 3.939 10.608 8.210 1.00 98.75 105 SER A N 1
ATOM 733 C CA . SER A 1 105 ? 4.439 9.970 6.984 1.00 98.75 105 SER A CA 1
ATOM 734 C C . SER A 1 105 ? 5.885 9.479 7.136 1.00 98.75 105 SER A C 1
ATOM 736 O O . SER A 1 105 ? 6.520 9.740 8.162 1.00 98.75 105 SER A O 1
ATOM 738 N N . GLY A 1 106 ? 6.425 8.832 6.100 1.00 97.94 106 GLY A N 1
ATOM 739 C CA . GLY A 1 106 ? 7.858 8.595 5.920 1.00 97.94 106 GLY A CA 1
ATOM 740 C C . GLY A 1 106 ? 8.419 7.392 6.673 1.00 97.94 106 GLY A C 1
ATOM 741 O O . GLY A 1 106 ? 9.630 7.315 6.869 1.00 97.94 106 GLY A O 1
ATOM 742 N N . PHE A 1 107 ? 7.570 6.463 7.119 1.00 98.56 107 PHE A N 1
ATOM 743 C CA . PHE A 1 107 ? 7.998 5.277 7.867 1.00 98.56 107 PHE A CA 1
ATOM 744 C C . PHE A 1 107 ? 7.677 3.985 7.117 1.00 98.56 107 PHE A C 1
ATOM 746 O O . PHE A 1 107 ? 6.641 3.881 6.459 1.00 98.56 107 PHE A O 1
ATOM 753 N N . MET A 1 108 ? 8.576 3.002 7.222 1.00 98.44 108 MET A N 1
ATOM 754 C CA . MET A 1 108 ? 8.356 1.654 6.700 1.00 98.44 108 MET A CA 1
ATOM 755 C C . MET A 1 108 ? 7.423 0.875 7.616 1.00 98.44 108 MET A C 1
ATOM 757 O O . MET A 1 108 ? 7.583 0.891 8.835 1.00 98.44 108 MET A O 1
ATOM 761 N N . VAL A 1 109 ? 6.493 0.141 7.023 1.00 98.62 109 VAL A N 1
ATOM 762 C CA . VAL A 1 109 ? 5.496 -0.639 7.748 1.00 98.62 109 VAL A CA 1
ATOM 763 C C . VAL A 1 109 ? 5.188 -1.929 6.998 1.00 98.62 109 VAL A C 1
ATOM 765 O O . VAL A 1 109 ? 5.246 -1.975 5.768 1.00 98.62 109 VAL A O 1
ATOM 768 N N . VAL A 1 110 ? 4.881 -2.986 7.750 1.00 98.69 110 VAL A N 1
ATOM 769 C CA . VAL A 1 110 ? 4.338 -4.234 7.209 1.00 98.69 110 VAL A CA 1
ATOM 770 C C . VAL A 1 110 ? 2.848 -4.263 7.493 1.00 98.69 110 VAL A C 1
ATOM 772 O O . VAL A 1 110 ? 2.438 -4.056 8.631 1.00 98.69 110 VAL A O 1
ATOM 775 N N . VAL A 1 111 ? 2.041 -4.539 6.477 1.00 98.62 111 VAL A N 1
ATOM 776 C CA . VAL A 1 111 ? 0.592 -4.696 6.617 1.00 98.62 111 VAL A CA 1
ATOM 777 C C . VAL A 1 111 ? 0.104 -5.915 5.861 1.00 98.62 111 VAL A C 1
ATOM 779 O O . VAL A 1 111 ? 0.747 -6.389 4.927 1.00 98.62 111 VAL A O 1
ATOM 782 N N . GLU A 1 112 ? -1.059 -6.405 6.261 1.00 98.69 112 GLU A N 1
ATOM 783 C CA . GLU A 1 112 ? -1.813 -7.422 5.545 1.00 98.69 112 GLU A CA 1
ATOM 784 C C . GLU A 1 112 ? -3.237 -6.908 5.365 1.00 98.69 112 GLU A C 1
ATOM 786 O O . GLU A 1 112 ? -3.809 -6.312 6.280 1.00 98.69 112 GLU A O 1
ATOM 791 N N . GLY A 1 113 ? -3.797 -7.093 4.177 1.00 98.44 113 GLY A N 1
ATOM 792 C CA . GLY A 1 113 ? -5.124 -6.596 3.862 1.00 98.44 113 GLY A CA 1
ATOM 793 C C . GLY A 1 113 ? -5.720 -7.255 2.633 1.00 98.44 113 GLY A C 1
ATOM 794 O O . GLY A 1 113 ? -5.091 -8.076 1.967 1.00 98.44 113 GLY A O 1
ATOM 795 N N . VAL A 1 114 ? -6.954 -6.868 2.333 1.00 98.81 114 VAL A N 1
ATOM 796 C CA . VAL A 1 114 ? -7.704 -7.368 1.181 1.00 98.81 114 VAL A CA 1
ATOM 797 C C . VAL A 1 114 ? -7.666 -6.335 0.065 1.00 98.81 114 VAL A C 1
ATOM 799 O O . VAL A 1 114 ? -7.925 -5.152 0.301 1.00 98.81 114 VAL A O 1
ATOM 802 N N . VAL A 1 115 ? -7.379 -6.765 -1.162 1.00 98.88 115 VAL A N 1
ATOM 803 C CA . VAL A 1 115 ? -7.472 -5.921 -2.356 1.00 98.88 115 VAL A CA 1
ATOM 804 C C . VAL A 1 115 ? -8.937 -5.542 -2.560 1.00 98.88 115 VAL A C 1
ATOM 806 O O . VAL A 1 115 ? -9.737 -6.312 -3.087 1.00 98.88 115 VAL A O 1
ATOM 809 N N . ALA A 1 116 ? -9.304 -4.343 -2.120 1.00 98.75 116 ALA A N 1
ATOM 810 C CA . ALA A 1 116 ? -10.672 -3.848 -2.197 1.00 98.75 116 ALA A CA 1
ATOM 811 C C . ALA A 1 116 ? -11.038 -3.427 -3.620 1.00 98.75 116 ALA A C 1
ATOM 813 O O . ALA A 1 116 ? -12.197 -3.525 -4.017 1.00 98.75 116 ALA A O 1
ATOM 814 N N . ARG A 1 117 ? -10.058 -2.915 -4.374 1.00 98.69 117 ARG A N 1
ATOM 815 C CA . ARG A 1 117 ? -10.264 -2.470 -5.751 1.00 98.69 117 ARG A CA 1
ATOM 816 C C . ARG A 1 117 ? -8.968 -2.427 -6.537 1.00 98.69 117 ARG A C 1
ATOM 818 O O . ARG A 1 117 ? -7.977 -1.887 -6.049 1.00 98.69 11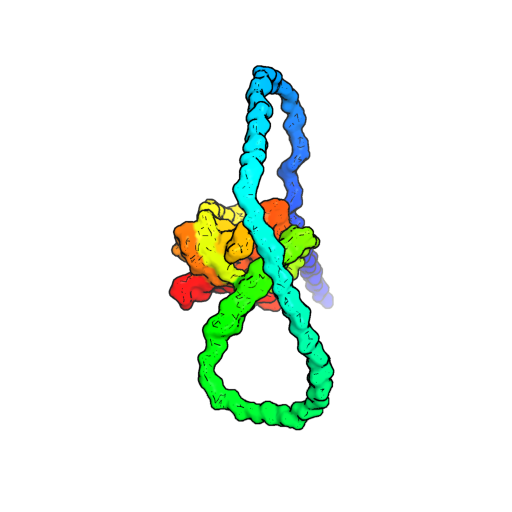7 ARG A O 1
ATOM 825 N N . ARG A 1 118 ? -9.004 -2.854 -7.798 1.00 98.56 118 ARG A N 1
ATOM 826 C CA . ARG A 1 118 ? -7.926 -2.558 -8.753 1.00 98.56 118 ARG A CA 1
ATOM 827 C C . ARG A 1 118 ? -8.158 -1.234 -9.464 1.00 98.56 118 ARG A C 1
ATOM 829 O O . ARG A 1 118 ? -9.274 -0.916 -9.872 1.00 98.56 118 ARG A O 1
ATOM 836 N N . LEU A 1 119 ? -7.090 -0.464 -9.625 1.00 98.56 119 LEU A N 1
ATOM 837 C CA . LEU A 1 119 ? -7.107 0.772 -10.395 1.00 98.56 119 LEU A CA 1
ATOM 838 C C . LEU A 1 119 ? -6.377 0.554 -11.721 1.00 98.56 119 LEU A C 1
ATOM 840 O O . LEU A 1 119 ? -5.677 -0.440 -11.904 1.00 98.56 119 LEU A O 1
ATOM 844 N N . ALA A 1 120 ? -6.559 1.480 -12.662 1.00 98.31 120 ALA A N 1
ATOM 845 C CA . ALA A 1 120 ? -5.713 1.507 -13.847 1.00 98.31 120 ALA A CA 1
ATOM 846 C C . ALA A 1 120 ? -4.257 1.742 -13.425 1.00 98.31 120 ALA A C 1
ATOM 848 O O . ALA A 1 120 ? -3.999 2.586 -12.559 1.00 98.31 120 ALA A O 1
ATOM 849 N N . ASP A 1 121 ? -3.323 1.039 -14.053 1.00 98.19 121 ASP A N 1
ATOM 850 C CA . ASP A 1 121 ? -1.902 1.274 -13.822 1.00 98.19 121 ASP A CA 1
ATOM 851 C C . ASP A 1 121 ? -1.546 2.717 -14.197 1.00 98.19 121 ASP A C 1
ATOM 853 O O . ASP A 1 121 ? -2.091 3.288 -15.149 1.00 98.19 121 ASP A O 1
ATOM 857 N N . ASP A 1 122 ? -0.656 3.315 -13.416 1.00 98.00 122 ASP A N 1
ATOM 858 C CA . ASP A 1 122 ? -0.032 4.576 -13.780 1.00 98.00 122 ASP A CA 1
ATOM 859 C C . ASP A 1 122 ? 1.119 4.291 -14.746 1.00 98.00 122 ASP A C 1
ATOM 861 O O . ASP A 1 122 ? 1.997 3.479 -14.454 1.00 98.00 122 ASP A O 1
ATOM 865 N N . ASN A 1 123 ? 1.081 4.922 -15.916 1.00 97.62 123 ASN A N 1
ATOM 866 C CA . ASN A 1 123 ? 2.081 4.747 -16.966 1.00 97.62 123 ASN A CA 1
ATOM 867 C C . ASN A 1 123 ? 2.816 6.055 -17.297 1.00 97.62 123 ASN A C 1
ATOM 869 O O . ASN A 1 123 ? 3.594 6.084 -18.252 1.00 97.62 123 ASN A O 1
ATOM 873 N N . ASP A 1 124 ? 2.583 7.122 -16.529 1.00 95.25 124 ASP A N 1
ATOM 874 C CA . ASP A 1 124 ? 3.254 8.402 -16.717 1.00 95.25 124 ASP A CA 1
ATOM 875 C C . ASP A 1 124 ? 4.537 8.452 -15.871 1.00 95.25 124 ASP A C 1
ATOM 877 O O . ASP A 1 124 ? 4.510 8.503 -14.644 1.00 95.25 124 ASP A O 1
ATOM 881 N N . GLY A 1 125 ? 5.697 8.458 -16.531 1.00 95.00 125 GLY A N 1
ATOM 882 C CA . GLY A 1 125 ? 6.989 8.370 -15.841 1.00 95.00 125 GLY A CA 1
ATOM 883 C C . GLY A 1 125 ? 7.337 6.927 -15.466 1.00 95.00 125 GLY A C 1
ATOM 884 O O . GLY A 1 125 ? 7.220 6.041 -16.312 1.00 95.00 125 GLY A O 1
ATOM 885 N N . SER A 1 126 ? 7.811 6.698 -14.235 1.00 94.62 126 SER A N 1
ATOM 886 C CA . SER A 1 126 ? 8.006 5.332 -13.725 1.00 94.62 126 SER A CA 1
ATOM 887 C C . SER A 1 126 ? 6.646 4.664 -13.566 1.00 94.62 126 SER A C 1
ATOM 889 O O . SER A 1 126 ? 5.736 5.238 -12.964 1.00 94.62 126 SER A O 1
ATOM 891 N N . ARG A 1 127 ? 6.496 3.459 -14.105 1.00 98.44 127 ARG A N 1
ATOM 892 C CA . ARG A 1 127 ? 5.213 2.762 -14.152 1.00 98.44 127 ARG A CA 1
ATOM 893 C C . ARG A 1 127 ? 4.865 2.187 -12.787 1.00 98.44 127 ARG A C 1
ATOM 895 O O . ARG A 1 127 ? 5.702 1.558 -12.140 1.00 98.44 127 ARG A O 1
ATOM 902 N N . HIS A 1 128 ? 3.608 2.339 -12.381 1.00 98.69 128 HIS A N 1
ATOM 903 C CA . HIS A 1 128 ? 3.111 1.805 -11.119 1.00 98.69 128 HIS A CA 1
ATOM 904 C C . HIS A 1 128 ? 1.830 1.000 -11.302 1.00 98.69 128 HIS A C 1
ATOM 906 O O . HIS A 1 128 ? 0.835 1.483 -11.845 1.00 98.69 128 HIS A O 1
ATOM 912 N N . GLN A 1 129 ? 1.819 -0.210 -10.754 1.00 98.75 129 GLN A N 1
ATOM 913 C CA . GLN A 1 129 ? 0.581 -0.919 -10.482 1.00 98.75 129 GLN A CA 1
ATOM 914 C C . GLN A 1 129 ? -0.115 -0.261 -9.288 1.00 98.75 129 GLN A C 1
ATOM 916 O O . GLN A 1 129 ? 0.512 0.003 -8.259 1.00 98.75 129 GLN A O 1
ATOM 921 N N . ARG A 1 130 ? -1.424 -0.015 -9.416 1.00 98.81 130 ARG A N 1
ATOM 922 C CA . ARG A 1 130 ? -2.214 0.663 -8.382 1.00 98.81 130 ARG A CA 1
ATOM 923 C C . ARG A 1 130 ? -3.428 -0.142 -7.952 1.00 98.81 130 ARG A C 1
ATOM 925 O O . ARG A 1 130 ? -4.209 -0.616 -8.778 1.00 98.81 130 ARG A O 1
ATOM 932 N N . PHE A 1 131 ? -3.639 -0.231 -6.647 1.00 98.88 131 PHE A N 1
ATOM 933 C CA . PHE A 1 131 ? -4.828 -0.855 -6.072 1.00 98.88 131 PHE A CA 1
ATOM 934 C C . PHE A 1 131 ? -5.130 -0.296 -4.681 1.00 98.88 131 PHE A C 1
ATOM 936 O O . PHE A 1 131 ? -4.253 0.237 -4.008 1.00 98.88 131 PHE A O 1
ATOM 943 N N . ILE A 1 132 ? -6.389 -0.393 -4.262 1.00 98.88 132 ILE A N 1
ATOM 944 C CA . ILE A 1 132 ? -6.823 -0.027 -2.914 1.00 98.88 132 ILE A CA 1
ATOM 945 C C . ILE A 1 132 ? -6.747 -1.265 -2.032 1.00 98.88 132 ILE A C 1
ATOM 947 O O . ILE A 1 132 ? -7.355 -2.290 -2.348 1.00 98.88 132 ILE A O 1
ATOM 951 N N . LEU A 1 133 ? -6.035 -1.146 -0.917 1.00 98.88 133 LEU A N 1
ATOM 952 C CA . LEU A 1 133 ? -5.942 -2.169 0.112 1.00 98.88 133 LEU A CA 1
ATOM 953 C C . LEU A 1 133 ? -6.837 -1.778 1.290 1.00 98.88 133 LEU A C 1
ATOM 955 O O . LEU A 1 133 ? -6.690 -0.688 1.843 1.00 98.88 133 LEU A O 1
ATOM 959 N N . ALA A 1 134 ? -7.758 -2.661 1.668 1.00 98.88 134 ALA A N 1
ATOM 960 C CA . ALA A 1 134 ? -8.531 -2.541 2.897 1.00 98.88 134 ALA A CA 1
ATOM 961 C C . ALA A 1 134 ? -7.816 -3.289 4.025 1.00 98.88 134 ALA A C 1
ATOM 963 O O . ALA A 1 134 ? -7.572 -4.494 3.925 1.00 98.88 134 ALA A O 1
ATOM 964 N N . LEU A 1 135 ? -7.491 -2.564 5.093 1.00 98.69 135 LEU A N 1
ATOM 965 C CA . LEU A 1 135 ? -6.863 -3.110 6.291 1.00 98.69 135 LEU A CA 1
ATOM 966 C C . LEU A 1 135 ? -7.927 -3.657 7.263 1.00 98.69 135 LEU A C 1
ATOM 968 O O . LEU A 1 135 ? -9.086 -3.231 7.199 1.00 98.69 135 LEU A O 1
ATOM 972 N N . PRO A 1 136 ? -7.566 -4.562 8.194 1.00 98.44 136 PRO A N 1
ATOM 973 C CA . PRO A 1 136 ? -8.499 -5.118 9.179 1.00 98.44 136 PRO A CA 1
ATOM 974 C C . PRO A 1 136 ? -9.232 -4.066 10.026 1.00 98.44 136 PRO A C 1
ATOM 976 O O . PRO A 1 136 ? -10.381 -4.279 10.414 1.00 98.44 136 PRO A O 1
ATOM 979 N N . SER A 1 137 ? -8.610 -2.912 10.279 1.00 97.81 137 SER A N 1
ATOM 980 C CA . SER A 1 137 ? -9.233 -1.771 10.961 1.00 97.81 137 SER A CA 1
ATOM 981 C C . SER A 1 137 ? -10.367 -1.091 10.182 1.00 97.81 137 SER A C 1
ATOM 983 O O . SER A 1 137 ? -11.079 -0.260 10.748 1.00 97.81 137 SER A O 1
ATOM 985 N N . GLY A 1 138 ? -10.532 -1.408 8.895 1.00 98.06 138 GLY A N 1
ATOM 986 C CA . GLY A 1 138 ? -11.422 -0.712 7.966 1.00 98.06 138 GLY A CA 1
ATOM 987 C C . GLY A 1 138 ? -10.795 0.526 7.318 1.00 98.06 138 GLY A C 1
ATOM 988 O O . GLY A 1 138 ? -11.426 1.138 6.457 1.00 98.06 138 GLY A O 1
ATOM 989 N N . HIS A 1 139 ? -9.565 0.893 7.698 1.00 98.56 139 HIS A N 1
ATOM 990 C CA . HIS A 1 139 ? -8.794 1.923 7.003 1.00 98.56 139 HIS A CA 1
ATOM 991 C C . HIS A 1 139 ? -8.390 1.435 5.608 1.00 98.56 139 HIS A C 1
ATOM 993 O O . HIS A 1 139 ? -8.114 0.250 5.411 1.00 98.56 139 HIS A O 1
ATOM 999 N N . THR A 1 140 ? -8.339 2.342 4.636 1.00 98.75 140 THR A N 1
ATOM 1000 C CA . THR A 1 140 ? -7.919 2.018 3.268 1.00 98.75 140 THR A CA 1
ATOM 1001 C C . THR A 1 140 ? -6.708 2.831 2.865 1.00 98.75 140 THR A C 1
ATOM 1003 O O . THR A 1 140 ? -6.650 4.027 3.139 1.00 98.75 140 THR A O 1
ATOM 1006 N N . VAL A 1 141 ? -5.787 2.194 2.151 1.00 98.81 141 VAL A N 1
ATOM 1007 C CA . VAL A 1 141 ? -4.596 2.835 1.584 1.00 98.81 141 VAL A CA 1
ATOM 1008 C C . VAL A 1 141 ? -4.512 2.551 0.091 1.00 98.81 141 VAL A C 1
ATOM 1010 O O . VAL A 1 141 ? -4.909 1.480 -0.377 1.00 98.81 141 VAL A O 1
ATOM 1013 N N . LEU A 1 142 ? -3.987 3.508 -0.668 1.00 98.88 142 LEU A N 1
ATOM 1014 C CA . LEU A 1 142 ? -3.554 3.256 -2.038 1.00 98.88 142 LEU A CA 1
ATOM 1015 C C . LEU A 1 142 ? -2.200 2.548 -1.997 1.00 98.88 142 LEU A C 1
ATOM 1017 O O . LEU A 1 142 ? -1.274 3.044 -1.371 1.00 98.88 142 LEU A O 1
ATOM 1021 N N . VAL A 1 143 ? -2.044 1.439 -2.704 1.00 98.88 143 VAL A N 1
ATOM 1022 C CA . VAL A 1 143 ? -0.727 0.853 -2.966 1.00 98.88 143 VAL A CA 1
ATOM 1023 C C . VAL A 1 143 ? -0.254 1.317 -4.338 1.00 98.88 143 VAL A C 1
ATOM 1025 O O . VAL A 1 143 ? -0.999 1.206 -5.313 1.00 98.88 143 VAL A O 1
ATOM 1028 N N . SER A 1 144 ? 0.970 1.842 -4.405 1.00 98.56 144 SER A N 1
ATOM 1029 C CA . SER A 1 144 ? 1.657 2.244 -5.635 1.00 98.56 144 SER A CA 1
ATOM 1030 C C . SER A 1 144 ? 2.934 1.418 -5.785 1.00 98.56 144 SER A C 1
ATOM 1032 O O . SER A 1 144 ? 3.969 1.737 -5.200 1.00 98.56 144 SER A O 1
ATOM 1034 N N . HIS A 1 145 ? 2.846 0.314 -6.524 1.00 98.62 145 HIS A N 1
ATOM 1035 C CA . HIS A 1 145 ? 3.938 -0.642 -6.700 1.00 98.62 145 HIS A CA 1
ATOM 1036 C C . HIS A 1 145 ? 4.675 -0.372 -8.007 1.00 98.62 145 HIS A C 1
ATOM 1038 O O . HIS A 1 145 ? 4.075 -0.457 -9.077 1.00 98.62 145 HIS A O 1
ATOM 1044 N N . ASN A 1 146 ? 5.955 -0.011 -7.930 1.00 98.19 146 ASN A N 1
ATOM 1045 C CA . ASN A 1 146 ? 6.747 0.341 -9.103 1.00 98.19 146 ASN A CA 1
ATOM 1046 C C . ASN A 1 146 ? 7.109 -0.913 -9.917 1.00 98.19 146 ASN A C 1
ATOM 1048 O O . ASN A 1 146 ? 7.976 -1.692 -9.524 1.00 98.19 146 ASN A O 1
ATOM 1052 N N . ILE A 1 147 ? 6.473 -1.069 -11.078 1.00 98.12 147 ILE A N 1
ATOM 1053 C CA . ILE A 1 147 ? 6.617 -2.245 -11.953 1.00 98.12 147 ILE A CA 1
ATOM 1054 C C . ILE A 1 147 ? 7.759 -2.121 -12.973 1.00 98.12 147 ILE A C 1
ATOM 1056 O O . ILE A 1 147 ? 7.918 -2.973 -13.849 1.00 98.12 147 ILE A O 1
ATOM 1060 N N . ASP A 1 148 ? 8.541 -1.043 -12.895 1.00 97.31 148 ASP A N 1
ATOM 1061 C CA . ASP A 1 148 ? 9.840 -0.955 -13.565 1.00 97.31 148 ASP A CA 1
ATOM 1062 C C . ASP A 1 148 ? 10.967 -1.539 -12.706 1.00 97.31 148 ASP A C 1
ATOM 1064 O O . ASP A 1 148 ? 11.998 -1.934 -13.252 1.00 97.31 148 ASP A O 1
ATOM 1068 N N . LEU A 1 149 ? 10.775 -1.594 -11.383 1.00 97.12 149 LEU A N 1
ATOM 1069 C CA . LEU A 1 149 ? 11.760 -2.102 -10.424 1.00 97.12 149 LEU A CA 1
ATOM 1070 C C . LEU A 1 149 ? 11.437 -3.518 -9.937 1.00 97.12 149 LEU A C 1
ATOM 1072 O O . LEU A 1 149 ? 12.365 -4.294 -9.741 1.00 97.12 149 LEU A O 1
ATOM 1076 N N . ALA A 1 150 ? 10.152 -3.865 -9.834 1.00 97.44 150 ALA A N 1
ATOM 1077 C CA . ALA A 1 150 ? 9.681 -5.180 -9.408 1.00 97.44 150 ALA A CA 1
ATOM 1078 C C . ALA A 1 150 ? 8.685 -5.795 -10.416 1.00 97.44 150 ALA A C 1
ATOM 1080 O O . ALA A 1 150 ? 8.102 -5.081 -11.239 1.00 97.44 150 ALA A O 1
ATOM 1081 N N . PRO A 1 151 ? 8.459 -7.123 -10.399 1.00 97.94 151 PRO A N 1
ATOM 1082 C CA . PRO A 1 151 ? 7.475 -7.758 -11.274 1.00 97.94 151 PRO A CA 1
ATOM 1083 C C . PRO A 1 151 ? 6.027 -7.370 -10.930 1.00 97.94 151 PRO A C 1
ATOM 1085 O O . PRO A 1 151 ? 5.662 -7.265 -9.766 1.00 97.94 151 PRO A O 1
ATOM 1088 N N . TYR A 1 152 ? 5.164 -7.262 -11.948 1.00 98.31 152 TYR A N 1
ATOM 1089 C CA . TYR A 1 152 ? 3.721 -7.045 -11.764 1.00 98.31 152 TYR A CA 1
ATOM 1090 C C . TYR A 1 152 ? 3.081 -8.153 -10.913 1.00 98.31 152 TYR A C 1
ATOM 1092 O O . TYR A 1 152 ? 3.274 -9.338 -11.202 1.00 98.31 152 TYR A O 1
ATOM 1100 N N . VAL A 1 153 ? 2.246 -7.782 -9.938 1.00 98.50 153 VAL A N 1
ATOM 1101 C CA . VAL A 1 153 ? 1.538 -8.746 -9.083 1.00 98.50 153 VAL A CA 1
ATOM 1102 C C . VAL A 1 153 ? 0.170 -9.061 -9.704 1.00 98.50 153 VAL A C 1
ATOM 1104 O O . VAL A 1 153 ? -0.634 -8.145 -9.886 1.00 98.50 153 VAL A O 1
ATOM 1107 N N . PRO A 1 154 ? -0.160 -10.314 -10.061 1.00 97.88 154 PRO A N 1
ATOM 1108 C CA . PRO A 1 154 ? -1.383 -10.636 -10.805 1.00 97.88 154 PRO A CA 1
ATOM 1109 C C . PRO A 1 154 ? -2.637 -10.701 -9.907 1.00 97.88 154 PRO A C 1
ATOM 1111 O O . PRO A 1 154 ? -3.380 -11.677 -9.917 1.00 97.88 154 PRO A O 1
ATOM 1114 N N . LEU A 1 155 ? -2.885 -9.621 -9.164 1.00 98.12 155 LEU A N 1
ATOM 1115 C CA . LEU A 1 155 ? -3.958 -9.491 -8.180 1.00 98.12 155 LEU A CA 1
ATOM 1116 C C . LEU A 1 155 ? -5.352 -9.415 -8.812 1.00 98.12 155 LEU A C 1
ATOM 1118 O O . LEU A 1 155 ? -5.549 -8.889 -9.916 1.00 98.12 155 LEU A O 1
ATOM 1122 N N . SER A 1 156 ? -6.337 -9.843 -8.035 1.00 98.25 156 SER A N 1
ATOM 1123 C CA . SER A 1 156 ? -7.773 -9.672 -8.234 1.00 98.25 156 SER A CA 1
ATOM 1124 C C . SER A 1 156 ? -8.413 -9.008 -7.010 1.00 98.25 156 SER A C 1
ATOM 1126 O O . SER A 1 156 ? -7.839 -8.967 -5.924 1.00 98.25 156 SER A O 1
ATOM 1128 N N . GLU A 1 157 ? -9.609 -8.440 -7.180 1.00 98.62 157 GLU A N 1
ATOM 1129 C CA . GLU A 1 157 ? -10.383 -7.943 -6.035 1.00 98.62 157 GLU A CA 1
ATOM 1130 C C . GLU A 1 157 ? -10.768 -9.111 -5.116 1.00 98.62 157 GLU A C 1
ATOM 1132 O O . GLU A 1 157 ? -11.227 -10.150 -5.590 1.00 98.62 157 GLU A O 1
ATOM 1137 N N . GLY A 1 158 ? -10.593 -8.930 -3.807 1.00 98.56 158 GLY A N 1
ATOM 1138 C CA . GLY A 1 158 ? -10.807 -9.965 -2.794 1.00 98.56 158 GLY A CA 1
ATOM 1139 C C . GLY A 1 158 ? -9.550 -10.740 -2.390 1.00 98.56 158 GLY A C 1
ATOM 1140 O O . GLY A 1 158 ? -9.592 -11.443 -1.381 1.00 98.56 158 GLY A O 1
ATOM 1141 N N . ASP A 1 159 ? -8.437 -10.581 -3.107 1.00 98.69 159 ASP A N 1
ATOM 1142 C CA . ASP A 1 159 ? -7.181 -11.237 -2.747 1.00 98.69 159 ASP A CA 1
ATOM 1143 C C . ASP A 1 159 ? -6.622 -10.691 -1.433 1.00 98.69 159 ASP A C 1
ATOM 1145 O O . ASP A 1 159 ? -6.670 -9.487 -1.174 1.00 98.69 159 ASP A O 1
ATOM 1149 N N . VAL A 1 160 ? -6.052 -11.578 -0.618 1.00 98.56 160 VAL A N 1
ATOM 1150 C CA . VAL A 1 160 ? -5.289 -11.192 0.572 1.00 98.56 160 VAL A CA 1
ATOM 1151 C C . VAL A 1 160 ? -3.839 -10.991 0.164 1.00 98.56 160 VAL A C 1
ATOM 1153 O O . VAL A 1 160 ? -3.229 -11.875 -0.437 1.00 98.56 160 VAL A O 1
ATOM 1156 N N . VAL A 1 161 ? -3.290 -9.832 0.506 1.00 98.25 161 VAL A N 1
ATOM 1157 C CA . VAL A 1 161 ? -1.888 -9.502 0.266 1.00 98.25 161 VAL A CA 1
ATOM 1158 C C . VAL A 1 161 ? -1.244 -9.036 1.553 1.00 98.25 161 VAL A C 1
ATOM 1160 O O . VAL A 1 161 ? -1.840 -8.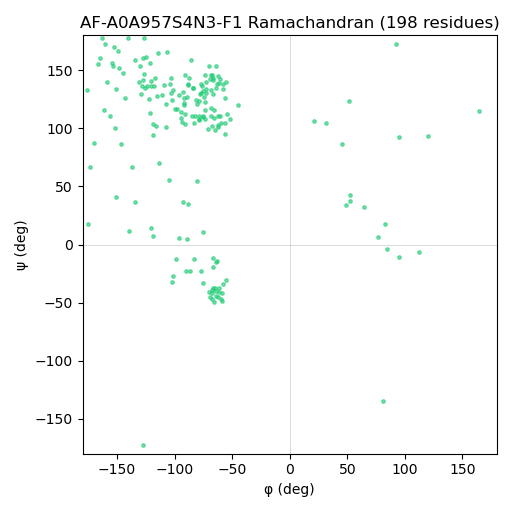293 2.337 1.00 98.25 161 VAL A O 1
ATOM 1163 N N . ARG A 1 162 ? 0.005 -9.443 1.736 1.00 98.56 162 ARG A N 1
ATOM 1164 C CA . ARG A 1 162 ? 0.888 -8.919 2.766 1.00 98.56 162 ARG A CA 1
ATOM 1165 C C . ARG A 1 162 ? 1.955 -8.093 2.074 1.00 98.56 162 ARG A C 1
ATOM 1167 O O . ARG A 1 162 ? 2.440 -8.491 1.025 1.00 98.56 162 ARG A O 1
ATOM 1174 N N . LEU A 1 163 ? 2.309 -6.931 2.599 1.00 98.06 163 LEU A N 1
ATOM 1175 C CA . LEU A 1 163 ? 3.331 -6.103 1.968 1.00 98.06 163 LEU A CA 1
ATOM 1176 C C . LEU A 1 163 ? 4.123 -5.294 2.983 1.00 98.06 163 LEU A C 1
ATOM 1178 O O . LEU A 1 163 ? 3.607 -4.933 4.043 1.00 98.06 163 LEU A O 1
ATOM 1182 N N . ARG A 1 164 ? 5.369 -4.991 2.623 1.00 98.69 164 ARG A N 1
ATOM 1183 C CA . ARG A 1 164 ? 6.218 -4.006 3.291 1.00 98.69 164 ARG A CA 1
ATOM 1184 C C . ARG A 1 164 ? 6.403 -2.814 2.363 1.00 98.69 164 ARG A C 1
ATOM 1186 O O . ARG A 1 164 ? 6.804 -2.992 1.217 1.00 98.69 164 ARG A O 1
ATOM 1193 N N . GLY A 1 165 ? 6.155 -1.614 2.869 1.00 98.56 165 GLY A N 1
ATOM 1194 C CA . GLY A 1 165 ? 6.363 -0.373 2.126 1.00 98.56 165 GLY A CA 1
ATOM 1195 C C . GLY A 1 165 ? 6.457 0.835 3.047 1.00 98.56 165 GLY A C 1
ATOM 1196 O O . GLY A 1 165 ? 6.230 0.723 4.252 1.00 98.56 165 GLY A O 1
ATOM 1197 N N . GLN A 1 166 ? 6.789 1.991 2.483 1.00 98.75 166 GLN A N 1
ATOM 1198 C CA . GLN A 1 166 ? 6.751 3.269 3.188 1.00 98.75 166 GLN A CA 1
ATOM 1199 C C . GLN A 1 166 ? 5.333 3.834 3.148 1.00 98.75 166 GLN A C 1
ATOM 1201 O O . GLN A 1 166 ? 4.709 3.844 2.090 1.00 98.75 166 GLN A O 1
ATOM 1206 N N . TYR A 1 167 ? 4.828 4.322 4.277 1.00 98.88 167 TYR A N 1
ATOM 1207 C CA . TYR A 1 167 ? 3.543 5.011 4.347 1.00 98.88 167 TYR A CA 1
ATOM 1208 C C . TYR A 1 167 ? 3.703 6.526 4.194 1.00 98.88 167 TYR A C 1
ATOM 1210 O O . TYR A 1 167 ? 4.485 7.155 4.908 1.00 98.88 167 TYR A O 1
ATOM 1218 N N . GLU A 1 168 ? 2.896 7.116 3.318 1.00 98.88 168 GLU A N 1
ATOM 1219 C CA . GLU A 1 168 ? 2.780 8.559 3.117 1.00 98.88 168 GLU A CA 1
ATOM 1220 C C . GLU A 1 168 ? 1.337 9.011 3.330 1.00 98.88 168 GLU A C 1
ATOM 1222 O O . GLU A 1 168 ? 0.409 8.504 2.698 1.00 98.88 168 GLU A O 1
ATOM 1227 N N . TRP A 1 169 ? 1.133 9.984 4.213 1.00 98.81 169 TRP A N 1
ATOM 1228 C CA . TRP A 1 169 ? -0.185 10.529 4.502 1.00 98.81 169 TRP A CA 1
ATOM 1229 C C . TRP A 1 169 ? -0.772 11.336 3.332 1.00 98.81 169 TRP A C 1
ATOM 1231 O O . TRP A 1 169 ? -0.081 12.105 2.664 1.00 98.81 169 TRP A O 1
ATOM 1241 N N . ASN A 1 170 ? -2.087 11.214 3.141 1.00 98.62 170 ASN A N 1
ATOM 1242 C CA . ASN A 1 170 ? -2.925 12.155 2.397 1.00 98.62 170 ASN A CA 1
ATOM 1243 C C . ASN A 1 170 ? -4.369 12.096 2.932 1.00 98.62 170 ASN A C 1
ATOM 1245 O O . ASN A 1 170 ? -4.721 11.169 3.659 1.00 98.62 170 ASN A O 1
ATOM 1249 N N . GLU A 1 171 ? -5.233 13.026 2.520 1.00 98.25 171 GLU A N 1
ATOM 1250 C CA . GLU A 1 171 ? -6.640 13.095 2.964 1.00 98.25 171 GLU A CA 1
ATOM 1251 C C . GLU A 1 171 ? -7.497 11.871 2.568 1.00 98.25 171 GLU A C 1
ATOM 1253 O O . GLU A 1 171 ? -8.596 11.690 3.089 1.00 98.25 171 GLU A O 1
ATOM 1258 N N . GLN A 1 172 ? -7.016 11.020 1.655 1.00 98.31 172 GLN A N 1
ATOM 1259 C CA . GLN A 1 172 ? -7.728 9.846 1.133 1.00 98.31 172 GLN A CA 1
ATOM 1260 C C . GLN A 1 172 ? -7.364 8.535 1.849 1.00 98.31 172 GLN A C 1
ATOM 1262 O O . GLN A 1 172 ? -7.820 7.471 1.433 1.00 98.31 172 GLN A O 1
ATOM 1267 N N . GLY A 1 173 ? -6.555 8.598 2.909 1.00 98.31 173 GLY A N 1
ATOM 1268 C CA . GLY A 1 173 ? -6.130 7.431 3.686 1.00 98.31 173 GLY A CA 1
ATOM 1269 C C . GLY A 1 173 ? -4.643 7.102 3.565 1.00 98.31 173 GLY A C 1
ATOM 1270 O O . GLY A 1 173 ? -4.152 6.263 4.312 1.00 98.31 173 GLY A O 1
ATOM 1271 N N . GLY A 1 174 ? -3.911 7.788 2.691 1.00 98.69 174 GLY A N 1
ATOM 1272 C CA . GLY A 1 174 ? -2.477 7.603 2.487 1.00 98.69 174 GLY A CA 1
ATOM 1273 C C . GLY A 1 174 ? -2.110 6.605 1.386 1.00 98.69 174 GLY A C 1
ATOM 1274 O O . GLY A 1 174 ? -2.963 5.944 0.783 1.00 98.69 174 GLY A O 1
ATOM 1275 N N . VAL A 1 175 ? -0.811 6.544 1.098 1.00 98.88 175 VAL A N 1
ATOM 1276 C CA . VAL A 1 175 ? -0.197 5.709 0.060 1.00 98.88 175 VAL A CA 1
ATOM 1277 C C . VAL A 1 175 ? 0.869 4.815 0.683 1.00 98.88 175 VAL A C 1
ATOM 1279 O O . VAL A 1 175 ? 1.676 5.284 1.479 1.00 98.88 175 VAL A O 1
ATOM 1282 N N . LEU A 1 176 ? 0.898 3.546 0.284 1.00 98.81 176 LEU A N 1
ATOM 1283 C CA . LEU A 1 176 ? 2.040 2.659 0.464 1.00 98.81 176 LEU A CA 1
ATOM 1284 C C . LEU A 1 176 ? 2.823 2.586 -0.849 1.00 98.81 176 LEU A C 1
ATOM 1286 O O . LEU A 1 176 ? 2.306 2.137 -1.874 1.00 98.81 176 LEU A O 1
ATOM 1290 N N . HIS A 1 177 ? 4.066 3.051 -0.805 1.00 98.00 177 HIS A N 1
ATOM 1291 C CA . HIS A 1 177 ? 5.043 3.003 -1.901 1.00 98.00 177 HIS A CA 1
ATOM 1292 C C . HIS A 1 177 ? 6.345 2.367 -1.400 1.00 98.00 177 HIS A C 1
ATOM 1294 O O . HIS A 1 177 ? 6.360 1.826 -0.295 1.00 98.00 177 HIS A O 1
ATOM 1300 N N . TRP A 1 178 ? 7.415 2.358 -2.201 1.00 97.94 178 TRP A N 1
ATOM 1301 C CA . TRP A 1 178 ? 8.641 1.606 -1.880 1.00 97.94 178 TRP A CA 1
ATOM 1302 C C . TRP A 1 178 ? 8.364 0.136 -1.552 1.00 97.94 178 TRP A C 1
ATOM 1304 O O . TRP A 1 178 ? 8.892 -0.406 -0.592 1.00 97.94 178 TRP A O 1
ATOM 1314 N N . THR A 1 179 ? 7.487 -0.505 -2.325 1.00 97.94 179 THR A N 1
ATOM 1315 C CA . THR A 1 179 ? 7.118 -1.922 -2.177 1.00 97.94 179 THR A CA 1
ATOM 1316 C C . THR A 1 179 ? 7.981 -2.825 -3.063 1.00 97.94 179 THR A C 1
ATOM 1318 O O . THR A 1 179 ? 7.479 -3.770 -3.664 1.00 97.94 179 THR A O 1
ATOM 1321 N N . HIS A 1 180 ? 9.261 -2.481 -3.196 1.00 97.69 180 HIS A N 1
ATOM 1322 C CA . HIS A 1 180 ? 10.242 -3.155 -4.045 1.00 97.69 180 HIS A CA 1
ATOM 1323 C C . HIS A 1 180 ? 11.643 -3.051 -3.433 1.00 97.69 180 HIS A C 1
ATOM 1325 O O . HIS A 1 180 ? 11.882 -2.216 -2.553 1.00 97.69 180 HIS A O 1
ATOM 1331 N N . HIS A 1 181 ? 12.573 -3.843 -3.953 1.00 96.19 181 HIS A N 1
ATOM 1332 C CA . HIS A 1 181 ? 13.989 -3.699 -3.678 1.00 96.19 181 HIS A CA 1
ATOM 1333 C C . HIS A 1 181 ? 14.531 -2.401 -4.310 1.00 96.19 181 HIS A C 1
ATOM 1335 O O . HIS A 1 181 ? 14.255 -2.108 -5.473 1.00 96.19 181 HIS A O 1
ATOM 1341 N N . ASP A 1 182 ? 15.293 -1.603 -3.569 1.00 93.50 182 ASP A N 1
ATOM 1342 C CA . ASP A 1 182 ? 16.127 -0.507 -4.040 1.00 93.50 182 ASP A CA 1
ATOM 1343 C C . ASP A 1 182 ? 17.476 -1.067 -4.529 1.00 93.50 182 ASP A C 1
ATOM 1345 O O . ASP A 1 182 ? 18.363 -1.359 -3.721 1.00 93.50 182 ASP A O 1
ATOM 1349 N N . PRO A 1 183 ? 17.711 -1.159 -5.852 1.00 91.06 183 PRO A N 1
ATOM 1350 C CA . PRO A 1 183 ? 18.934 -1.755 -6.387 1.00 91.06 183 PRO A CA 1
ATOM 1351 C C . PRO A 1 183 ? 20.207 -0.984 -6.013 1.00 91.06 183 PRO A C 1
ATOM 1353 O O . PRO A 1 183 ? 21.317 -1.484 -6.213 1.00 91.06 183 PRO A O 1
ATOM 1356 N N . GLN A 1 184 ? 20.074 0.258 -5.538 1.00 92.31 184 GLN A N 1
ATOM 1357 C CA . GLN A 1 184 ? 21.191 1.084 -5.095 1.00 92.31 184 GLN A CA 1
ATOM 1358 C C . GLN A 1 184 ? 21.389 1.073 -3.571 1.00 92.31 184 GLN A C 1
ATOM 1360 O O . GLN A 1 184 ? 22.445 1.516 -3.110 1.00 92.31 184 GLN A O 1
ATOM 1365 N N . GLY A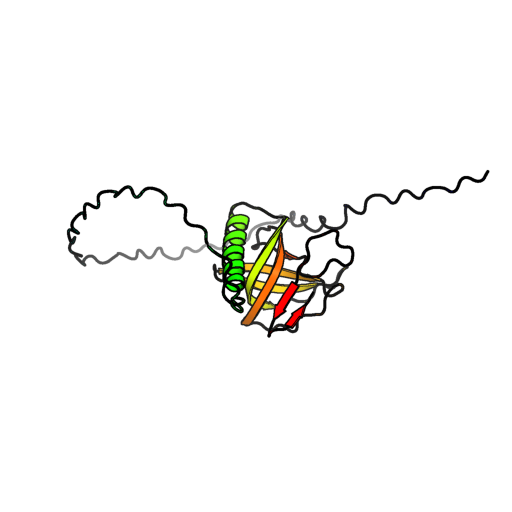 1 185 ? 20.429 0.550 -2.800 1.00 92.12 185 GLY A N 1
ATOM 1366 C CA . GLY A 1 185 ? 20.505 0.418 -1.342 1.00 92.12 185 GLY A CA 1
ATOM 1367 C C . GLY A 1 185 ? 20.571 1.749 -0.586 1.00 92.12 185 GLY A C 1
ATOM 1368 O O . GLY A 1 185 ? 21.243 1.847 0.444 1.00 92.12 185 GLY A O 1
ATOM 1369 N N . TYR A 1 186 ? 19.938 2.799 -1.109 1.00 93.31 186 TYR A N 1
ATOM 1370 C CA . TYR A 1 186 ? 19.824 4.105 -0.456 1.00 93.31 186 TYR A CA 1
ATOM 1371 C C . TYR A 1 186 ? 18.584 4.224 0.431 1.00 93.31 186 TYR A C 1
ATOM 1373 O O . TYR A 1 186 ? 18.570 5.064 1.335 1.00 93.31 186 TYR A O 1
ATOM 1381 N N . HIS A 1 187 ? 17.564 3.411 0.176 1.00 94.12 187 HIS A N 1
ATOM 1382 C CA . HIS A 1 187 ? 16.315 3.377 0.916 1.00 94.12 187 HIS A CA 1
ATOM 1383 C C . HIS A 1 187 ? 16.065 1.993 1.522 1.00 94.12 187 HIS A C 1
ATOM 1385 O O . HIS A 1 187 ? 16.588 0.983 1.061 1.00 94.12 187 HIS A O 1
ATOM 1391 N N . GLU A 1 188 ? 15.262 1.942 2.584 1.00 95.69 188 GLU A N 1
ATOM 1392 C CA . GLU A 1 188 ? 14.786 0.669 3.114 1.00 95.69 188 GLU A CA 1
ATOM 1393 C C . GLU A 1 188 ? 13.908 -0.069 2.091 1.00 95.69 188 GLU A C 1
ATOM 1395 O O . GLU A 1 188 ? 13.036 0.532 1.465 1.00 95.69 188 GLU A O 1
ATOM 1400 N N . GLU A 1 189 ? 14.125 -1.379 1.997 1.00 95.88 189 GLU A N 1
ATOM 1401 C CA . GLU A 1 189 ? 13.542 -2.282 0.998 1.00 95.88 189 GLU A CA 1
ATOM 1402 C C . GLU A 1 189 ? 12.062 -2.587 1.244 1.00 95.88 189 GLU A C 1
ATOM 1404 O O . GLU A 1 189 ? 11.645 -2.768 2.386 1.00 95.88 189 GLU A O 1
ATOM 1409 N N . GLY A 1 190 ? 11.257 -2.765 0.208 1.00 97.94 190 GLY A N 1
ATOM 1410 C CA . GLY A 1 190 ? 9.900 -3.288 0.361 1.00 97.94 190 GLY A CA 1
ATOM 1411 C C . GLY A 1 190 ? 9.624 -4.481 -0.524 1.00 97.94 190 GLY A C 1
ATOM 1412 O O . GLY A 1 190 ? 10.470 -4.919 -1.293 1.00 97.94 190 GLY A O 1
ATOM 1413 N N . TRP A 1 191 ? 8.418 -5.012 -0.381 1.00 98.44 191 TRP A N 1
ATOM 1414 C CA . TRP A 1 191 ? 7.973 -6.191 -1.110 1.00 98.44 191 TRP A CA 1
ATOM 1415 C C . TRP A 1 191 ? 6.456 -6.332 -1.028 1.00 98.44 191 TRP A C 1
ATOM 1417 O O . TRP A 1 191 ? 5.820 -5.810 -0.108 1.00 98.44 191 TRP A O 1
ATOM 1427 N N . ILE A 1 192 ? 5.882 -7.096 -1.955 1.00 98.62 192 ILE A N 1
ATOM 1428 C CA . ILE A 1 192 ? 4.511 -7.612 -1.882 1.00 98.62 192 ILE A CA 1
ATOM 1429 C C . ILE A 1 192 ? 4.568 -9.138 -1.849 1.00 98.62 192 ILE A C 1
ATOM 1431 O O . ILE A 1 192 ? 5.307 -9.755 -2.606 1.00 98.62 192 ILE A O 1
ATOM 1435 N N . GLU A 1 193 ? 3.777 -9.751 -0.981 1.00 98.50 193 GLU A N 1
ATOM 1436 C CA . GLU A 1 193 ? 3.559 -11.188 -0.895 1.00 98.50 193 GLU A CA 1
ATOM 1437 C C . GLU A 1 193 ? 2.110 -11.521 -1.235 1.00 98.50 193 GLU A C 1
ATOM 1439 O O . GLU A 1 193 ? 1.162 -10.971 -0.663 1.00 98.50 193 GLU A O 1
ATOM 1444 N N . TRP A 1 194 ? 1.952 -12.451 -2.170 1.00 98.38 194 TRP A N 1
ATOM 1445 C CA . TRP A 1 194 ? 0.663 -12.938 -2.635 1.00 98.38 194 TRP A CA 1
ATOM 1446 C C . TRP A 1 194 ? 0.800 -14.391 -3.095 1.00 98.38 194 TRP A C 1
ATOM 1448 O O . TRP A 1 194 ? 1.765 -14.743 -3.771 1.00 98.38 194 TRP A O 1
ATOM 1458 N N . GLU A 1 195 ? -0.134 -15.249 -2.675 1.00 95.81 195 GLU A N 1
ATOM 1459 C CA . GLU A 1 195 ? -0.146 -16.694 -2.976 1.00 95.81 195 GLU A CA 1
ATOM 1460 C C . GLU A 1 195 ? 1.193 -17.423 -2.714 1.00 95.81 195 GLU A C 1
ATOM 1462 O O . GLU A 1 195 ? 1.569 -18.367 -3.406 1.00 95.81 195 GLU A O 1
ATOM 1467 N N . GLY A 1 196 ? 1.929 -16.995 -1.682 1.00 94.81 196 GLY A N 1
ATOM 1468 C CA . GLY A 1 196 ? 3.219 -17.585 -1.305 1.00 94.81 196 GLY A CA 1
ATOM 1469 C C . GLY A 1 196 ? 4.399 -17.177 -2.195 1.00 94.81 196 GLY A C 1
ATOM 1470 O O . GLY A 1 196 ? 5.499 -17.698 -2.012 1.00 94.81 196 GLY A O 1
ATOM 1471 N N . ALA A 1 197 ? 4.197 -16.249 -3.133 1.00 97.00 197 ALA A N 1
ATOM 1472 C CA . ALA A 1 197 ? 5.252 -15.615 -3.912 1.00 97.00 197 ALA A CA 1
ATOM 1473 C C . ALA A 1 197 ? 5.533 -14.200 -3.392 1.00 97.00 197 ALA A C 1
ATOM 1475 O O . ALA A 1 197 ? 4.609 -13.479 -3.014 1.00 97.00 197 ALA A O 1
ATOM 1476 N N . ARG A 1 198 ? 6.811 -13.805 -3.408 1.00 97.62 198 ARG A N 1
ATOM 1477 C CA . ARG A 1 198 ? 7.261 -12.443 -3.108 1.00 97.62 198 ARG A CA 1
ATOM 1478 C C . ARG A 1 198 ? 7.641 -11.709 -4.396 1.00 97.62 198 ARG A C 1
ATOM 1480 O O . ARG A 1 198 ? 8.288 -12.288 -5.267 1.00 97.62 198 ARG A O 1
ATOM 1487 N N . PHE A 1 199 ? 7.249 -10.444 -4.475 1.00 98.00 199 PHE A N 1
ATOM 1488 C CA . PHE A 1 199 ? 7.474 -9.511 -5.571 1.00 98.00 199 PHE A CA 1
ATOM 1489 C C . PHE A 1 199 ? 8.241 -8.306 -5.009 1.00 98.00 199 PHE A C 1
ATOM 1491 O O . PHE A 1 199 ? 7.704 -7.587 -4.162 1.00 98.00 199 PHE A O 1
ATOM 1498 N N . GLU A 1 200 ? 9.495 -8.127 -5.429 1.00 93.25 200 GLU A N 1
ATOM 1499 C CA . GLU A 1 200 ? 10.403 -7.052 -5.002 1.00 93.25 200 GLU A CA 1
ATOM 1500 C C . GLU A 1 200 ? 11.407 -6.692 -6.099 1.00 93.25 200 GLU A C 1
ATOM 1502 O O . GLU A 1 200 ? 11.615 -7.532 -7.010 1.00 93.25 200 GLU A O 1
#